Protein AF-Q21H23-F1 (afdb_monomer)

Mean predicted aligned error: 15.03 Å

Radius of gyration: 29.4 Å; Cα contacts (8 Å, |Δi|>4): 363; chains: 1; bounding box: 70×55×103 Å

Solvent-accessible surface area (backbone atoms only — not comparable to full-atom values): 16319 Å² total; per-residue (Å²): 113,48,60,69,58,43,46,75,73,52,31,44,50,34,28,57,83,12,29,47,31,41,33,45,82,87,62,76,66,43,55,34,65,80,76,35,96,51,35,62,53,30,51,34,54,48,33,64,63,69,73,46,74,34,32,31,54,72,53,70,48,62,46,86,38,94,93,45,95,52,16,38,34,36,44,36,26,36,40,59,88,47,103,50,63,35,34,36,81,39,68,25,38,46,46,32,91,52,71,50,100,89,44,54,50,70,39,73,46,61,90,62,43,34,27,52,50,91,85,29,71,63,50,50,41,34,59,73,65,70,47,78,77,54,99,45,45,68,48,38,53,66,45,56,59,74,46,52,69,26,36,28,34,54,51,71,46,75,55,95,87,42,40,32,42,42,75,86,50,56,38,57,37,70,42,54,41,66,60,50,48,52,44,51,50,60,64,72,63,62,75,84,88,73,77,81,74,84,73,82,78,83,79,85,89,83,83,90,88,85,81,90,89,90,88,84,90,80,88,84,87,92,86,84,89,87,89,88,82,88,80,90,78,91,76,93,71,88,75,85,76,72,58,87,91,72,68,53,76,68,62,60,52,51,58,57,59,59,62,74,70,77,77,132

Nearest PDB structures (foldseek):
  3lvb-assembly1_A  TM=2.182E-01  e=2.336E-01  Zea mays
  5h5j-assembly2_C  TM=2.255E-01  e=2.625E-01  Zea mays
  3zc3-assembly1_A  TM=2.315E-01  e=1.695E+00  Nostoc sp. PCC 7119
  1qgz-assembly1_A  TM=2.467E-01  e=2.140E+00  Nostoc sp. PCC 7119

Sequence (264 aa):
MSLIKTYSEGYAIEIRNGEIWAVPADGAPYLLSKRHPKWQAIAKEVAKLVSAECFIYSHHTTKPRPDRKDDQLTLVFDYLLRFQTAVVFFNVDTHYQRNSKKHKKGARRARGHFTAAKRSSLVKLYNHLGLKLPTRFSQFHQALAQLQGKIFTAQESATAGISTINKTSLQLLNISSGELKALFDKKNQQPIYGGTTNQRQQYDRTKKQEPQPTSGAVTYPEQSMYKHGALQTTCNQQRVTSTPEQQSVKEWLEDYTRADQITY

Structure (mmCIF, N/CA/C/O backbone):
data_AF-Q21H23-F1
#
_entry.id   AF-Q21H23-F1
#
loop_
_atom_site.group_PDB
_atom_site.id
_atom_site.type_symbol
_atom_site.label_atom_id
_atom_site.label_alt_id
_atom_site.label_comp_id
_atom_site.label_asym_id
_atom_site.label_entity_id
_atom_site.label_seq_id
_atom_site.pdbx_PDB_ins_code
_atom_site.Cartn_x
_atom_site.Cartn_y
_atom_site.Cartn_z
_atom_site.occupancy
_atom_site.B_iso_or_equiv
_atom_site.auth_seq_id
_atom_site.auth_comp_id
_atom_site.auth_asym_id
_atom_site.auth_atom_id
_atom_site.pdbx_PDB_model_num
ATOM 1 N N . MET A 1 1 ? -11.872 14.939 12.418 1.00 74.00 1 MET A N 1
ATOM 2 C CA . MET A 1 1 ? -12.649 13.708 12.639 1.00 74.00 1 MET A CA 1
ATOM 3 C C . MET A 1 1 ? -11.722 12.770 13.384 1.00 74.00 1 MET A C 1
ATOM 5 O O . MET A 1 1 ? -10.617 12.569 12.893 1.00 74.00 1 MET A O 1
ATOM 9 N N . SER A 1 2 ? -12.105 12.355 14.588 1.00 89.12 2 SER A N 1
ATOM 10 C CA . SER A 1 2 ? -11.345 11.449 15.461 1.00 89.12 2 SER A CA 1
ATOM 11 C C . SER A 1 2 ? -12.147 10.170 15.666 1.00 89.12 2 SER A C 1
ATOM 13 O O . SER A 1 2 ? -13.369 10.186 15.502 1.00 89.12 2 SER A O 1
ATOM 15 N N . LEU A 1 3 ? -11.482 9.082 16.044 1.00 89.94 3 LEU A N 1
ATOM 16 C CA . LEU A 1 3 ? -12.116 7.782 16.251 1.00 89.94 3 LEU A CA 1
ATOM 17 C C . LEU A 1 3 ? -13.141 7.834 17.393 1.00 89.94 3 LEU A C 1
ATOM 19 O O . LEU A 1 3 ? -14.235 7.295 17.258 1.00 89.94 3 LEU A O 1
ATOM 23 N N . ILE A 1 4 ? -12.822 8.558 18.475 1.00 90.44 4 ILE A N 1
ATOM 24 C CA . ILE A 1 4 ? -13.735 8.782 19.612 1.00 90.44 4 ILE A CA 1
ATOM 25 C C . ILE A 1 4 ? -15.042 9.419 19.133 1.00 90.44 4 ILE A C 1
ATOM 27 O O . ILE A 1 4 ? -16.123 8.933 19.457 1.00 90.44 4 ILE A O 1
ATOM 31 N N . LYS A 1 5 ? -14.938 10.488 18.331 1.00 90.19 5 LYS A N 1
ATOM 32 C CA . LYS A 1 5 ? -16.108 11.203 17.817 1.00 90.19 5 LYS A CA 1
ATOM 33 C C . LYS A 1 5 ? -16.961 10.294 16.930 1.00 90.19 5 LYS A C 1
ATOM 35 O O . LYS A 1 5 ? -18.177 10.266 17.078 1.00 90.19 5 LYS A O 1
ATOM 40 N N . THR A 1 6 ? -16.327 9.512 16.059 1.00 90.31 6 THR A N 1
ATOM 41 C CA . THR A 1 6 ? -17.036 8.588 15.167 1.00 90.31 6 THR A CA 1
ATOM 42 C C . THR A 1 6 ? -17.817 7.525 15.942 1.00 90.31 6 THR A C 1
ATOM 44 O O . THR A 1 6 ? -18.980 7.289 15.631 1.00 90.31 6 THR A O 1
ATOM 47 N N . TYR A 1 7 ? -17.238 6.967 17.009 1.00 92.19 7 TYR A N 1
ATOM 48 C CA . TYR A 1 7 ? -17.970 6.049 17.883 1.00 92.19 7 TYR A CA 1
ATOM 49 C C . TYR A 1 7 ? -19.101 6.723 18.665 1.00 92.19 7 TYR A C 1
ATOM 51 O O . TYR A 1 7 ? -20.168 6.131 18.795 1.00 92.19 7 TYR A O 1
ATOM 59 N N . SER A 1 8 ? -18.909 7.951 19.164 1.00 89.12 8 SER A N 1
ATOM 60 C CA . SER A 1 8 ? -19.976 8.676 19.877 1.00 89.12 8 SER A CA 1
ATOM 61 C C . SER A 1 8 ? -21.169 9.028 18.987 1.00 89.12 8 SER A C 1
ATOM 63 O O . SER A 1 8 ? -22.286 9.136 19.474 1.00 89.12 8 SER A O 1
ATOM 65 N N . GLU A 1 9 ? -20.939 9.174 17.682 1.00 90.44 9 GLU A N 1
ATOM 66 C CA . GLU A 1 9 ? -21.982 9.413 16.680 1.00 90.44 9 GLU A CA 1
ATOM 67 C C . GLU A 1 9 ? -22.706 8.118 16.253 1.00 90.44 9 GLU A C 1
ATOM 69 O O . GLU A 1 9 ? -23.568 8.160 15.380 1.00 90.44 9 GLU A O 1
ATOM 74 N N . GLY A 1 10 ? -22.368 6.966 16.847 1.00 90.81 10 GLY A N 1
ATOM 75 C CA . GLY A 1 10 ? -23.025 5.682 16.578 1.00 90.81 10 GLY A CA 1
ATOM 76 C C . GLY A 1 10 ? -22.488 4.927 15.360 1.00 90.81 10 GLY A C 1
ATOM 77 O O . GLY A 1 10 ? -23.077 3.926 14.955 1.00 90.81 10 GLY A O 1
ATOM 78 N N . TYR A 1 11 ? -21.371 5.363 14.774 1.00 93.38 11 TYR A N 1
ATOM 79 C CA . TYR A 1 11 ? -20.726 4.630 13.686 1.00 93.38 11 TYR A CA 1
ATOM 80 C C . TYR A 1 11 ? -19.791 3.556 14.238 1.00 93.38 11 TYR A C 1
ATOM 82 O O . TYR A 1 11 ? -18.961 3.810 15.113 1.00 93.38 11 TYR A O 1
ATOM 90 N N . ALA A 1 12 ? -19.846 2.370 13.646 1.00 94.62 12 ALA A N 1
ATOM 91 C CA . ALA A 1 12 ? -18.784 1.388 13.752 1.00 94.62 12 ALA A CA 1
ATOM 92 C C . ALA A 1 12 ? -17.678 1.685 12.725 1.00 94.62 12 ALA A C 1
ATOM 94 O O . ALA A 1 12 ? -17.935 2.173 11.625 1.00 94.62 12 ALA A O 1
ATOM 95 N N . ILE A 1 13 ? -16.433 1.380 13.088 1.00 95.88 13 ILE A N 1
ATOM 96 C CA . ILE A 1 13 ? -15.272 1.478 12.199 1.00 95.88 13 ILE A CA 1
ATOM 97 C C . ILE A 1 13 ? -14.687 0.093 12.011 1.00 95.88 13 ILE A C 1
ATOM 99 O O . ILE A 1 13 ? -14.463 -0.618 12.984 1.00 95.88 13 ILE A O 1
ATOM 103 N N . GLU A 1 14 ? -14.393 -0.258 10.770 1.00 96.31 14 GLU A N 1
ATOM 104 C CA . GLU A 1 14 ? -13.747 -1.512 10.394 1.00 96.31 14 GLU A CA 1
ATOM 105 C C . GLU A 1 14 ? -12.717 -1.253 9.289 1.00 96.31 14 GLU A C 1
ATOM 107 O O . GLU A 1 14 ? -12.774 -0.241 8.580 1.00 96.31 14 GLU A O 1
ATOM 112 N N . ILE A 1 15 ? -11.774 -2.176 9.121 1.00 97.00 15 ILE A N 1
ATOM 113 C CA . ILE A 1 15 ? -10.803 -2.136 8.030 1.00 97.00 15 ILE A CA 1
ATOM 114 C C . ILE A 1 15 ? -10.965 -3.397 7.185 1.00 97.00 15 ILE A C 1
ATOM 116 O O . ILE A 1 15 ? -10.794 -4.508 7.681 1.00 97.00 15 ILE A O 1
ATOM 120 N N . ARG A 1 16 ? -11.276 -3.213 5.898 1.00 95.69 16 ARG A N 1
ATOM 121 C CA . ARG A 1 16 ? -11.493 -4.285 4.916 1.00 95.69 16 ARG A CA 1
ATOM 122 C C . ARG A 1 16 ? -10.557 -4.084 3.735 1.00 95.69 16 ARG A C 1
ATOM 124 O O . ARG A 1 16 ? -10.621 -3.057 3.076 1.00 95.69 16 ARG A O 1
ATOM 131 N N . ASN A 1 17 ? -9.701 -5.044 3.419 1.00 95.12 17 ASN A N 1
ATOM 132 C CA . ASN A 1 17 ? -8.698 -4.954 2.354 1.00 95.12 17 ASN A CA 1
ATOM 133 C C . ASN A 1 17 ? -7.870 -3.653 2.426 1.00 95.12 17 ASN A C 1
ATOM 135 O O . ASN A 1 17 ? -7.676 -2.960 1.415 1.00 95.12 17 ASN A O 1
ATOM 139 N N . GLY A 1 18 ? -7.435 -3.301 3.643 1.00 96.38 18 GLY A N 1
ATOM 140 C CA . GLY A 1 18 ? -6.680 -2.088 3.966 1.00 96.38 18 GLY A CA 1
ATOM 141 C C . GLY A 1 18 ? -7.494 -0.797 3.889 1.00 96.38 18 GLY A C 1
ATOM 142 O O . GLY A 1 18 ? -6.978 0.272 4.191 1.00 96.38 18 GLY A O 1
ATOM 143 N N . GLU A 1 19 ? -8.754 -0.855 3.480 1.00 96.69 19 GLU A N 1
ATOM 144 C CA . GLU A 1 19 ? -9.630 0.300 3.379 1.00 96.69 19 GLU A CA 1
ATOM 145 C C . GLU A 1 19 ? -10.370 0.527 4.690 1.00 96.69 19 GLU A C 1
ATOM 147 O O . GLU A 1 19 ? -10.894 -0.418 5.271 1.00 96.69 19 GLU A O 1
ATOM 152 N N . ILE A 1 20 ? -10.436 1.780 5.142 1.00 96.00 20 ILE A N 1
ATOM 153 C CA . ILE A 1 20 ? -11.133 2.138 6.377 1.00 96.00 20 ILE A CA 1
ATOM 154 C C . ILE A 1 20 ? -12.598 2.506 6.098 1.00 96.00 20 ILE A C 1
ATOM 156 O O . ILE A 1 20 ? -12.901 3.495 5.421 1.00 96.00 20 ILE A O 1
ATOM 160 N N . TRP A 1 21 ? -13.516 1.708 6.628 1.00 96.50 21 TRP A N 1
ATOM 161 C CA . TRP A 1 21 ? -14.952 1.855 6.420 1.00 96.50 21 TRP A CA 1
ATOM 162 C C . TRP A 1 21 ? -15.621 2.394 7.678 1.00 96.50 21 TRP A C 1
ATOM 164 O O . TRP A 1 21 ? -15.308 1.972 8.791 1.00 96.50 21 TRP A O 1
ATOM 174 N N . ALA A 1 22 ? -16.547 3.327 7.479 1.00 95.25 22 ALA A N 1
ATOM 175 C CA . ALA A 1 22 ? -17.507 3.728 8.493 1.00 95.25 22 ALA A CA 1
ATOM 176 C C . ALA A 1 22 ? -18.837 3.027 8.211 1.00 95.25 22 ALA A C 1
ATOM 178 O O . ALA A 1 22 ? -19.351 3.076 7.089 1.00 95.25 22 ALA A O 1
ATOM 179 N N . VAL A 1 23 ? -19.374 2.378 9.236 1.00 95.38 23 VAL A N 1
ATOM 180 C CA . VAL A 1 23 ? -20.614 1.606 9.207 1.00 95.38 23 VAL A CA 1
ATOM 181 C C . VAL A 1 23 ? -21.608 2.302 10.136 1.00 95.38 23 VAL A C 1
ATOM 183 O O . VAL A 1 23 ? -21.478 2.172 11.354 1.00 95.38 23 VAL A O 1
ATOM 186 N N . PRO A 1 24 ? -22.549 3.100 9.607 1.00 94.00 24 PRO A N 1
ATOM 187 C CA . PRO A 1 24 ? -23.635 3.641 10.423 1.00 94.00 24 PRO A CA 1
ATOM 188 C C . PRO A 1 24 ? -24.525 2.509 10.951 1.00 94.00 24 PRO A C 1
ATOM 190 O O . PRO A 1 24 ? -24.620 1.461 10.314 1.00 94.00 24 PRO A O 1
ATOM 193 N N . ALA A 1 25 ? -25.202 2.739 12.079 1.00 89.75 25 ALA A N 1
ATOM 194 C CA . ALA A 1 25 ? -26.231 1.822 12.575 1.00 89.75 25 ALA A CA 1
ATOM 195 C C . ALA A 1 25 ? -27.365 1.649 11.548 1.00 89.75 25 ALA A C 1
ATOM 197 O O . ALA A 1 25 ? -27.718 0.526 11.199 1.00 89.75 25 ALA A O 1
ATOM 198 N N . ASP A 1 26 ? -27.830 2.770 10.988 1.00 87.06 26 ASP A N 1
ATOM 199 C CA . ASP A 1 26 ? -28.889 2.815 9.984 1.00 87.06 26 ASP A CA 1
ATOM 200 C C . ASP A 1 26 ? -28.336 3.366 8.663 1.00 87.06 26 ASP A C 1
ATOM 202 O O . ASP A 1 26 ? -28.356 4.570 8.398 1.00 87.06 26 ASP A O 1
ATOM 206 N N . GLY A 1 27 ? -27.776 2.492 7.822 1.00 88.94 27 GLY A N 1
ATOM 207 C CA . GLY A 1 27 ? -27.369 2.877 6.471 1.00 88.94 27 GLY A CA 1
ATOM 208 C C . GLY A 1 27 ? -26.298 2.003 5.831 1.00 88.94 27 GLY A C 1
ATOM 209 O O . GLY A 1 27 ? -25.823 1.015 6.385 1.00 88.94 27 GLY A O 1
ATOM 210 N N . ALA A 1 28 ? -25.902 2.394 4.620 1.00 92.69 28 ALA A N 1
ATOM 211 C CA . ALA A 1 28 ? -24.861 1.700 3.878 1.00 92.69 28 ALA A CA 1
ATOM 212 C C . ALA A 1 28 ? -23.456 2.097 4.377 1.00 92.69 28 ALA A C 1
ATOM 214 O O . ALA A 1 28 ? -23.177 3.294 4.526 1.00 92.69 28 ALA A O 1
ATOM 215 N N . PRO A 1 29 ? -22.538 1.128 4.558 1.00 94.56 29 PRO A N 1
ATOM 216 C CA . PRO A 1 29 ? -21.133 1.409 4.820 1.00 94.56 29 PRO A CA 1
ATOM 217 C C . PRO A 1 29 ? -20.516 2.299 3.743 1.00 94.56 29 PRO A C 1
ATOM 219 O O . PRO A 1 29 ? -20.797 2.148 2.550 1.00 94.56 29 PRO A O 1
ATOM 222 N N . TYR A 1 30 ? -19.614 3.191 4.142 1.00 94.69 30 TYR A N 1
ATOM 223 C CA . TYR A 1 30 ? -18.894 4.043 3.202 1.00 94.69 30 TYR A CA 1
ATOM 224 C C . TYR A 1 30 ? -17.405 4.141 3.515 1.00 94.69 30 TYR A C 1
ATOM 226 O O . TYR A 1 30 ? -16.958 4.059 4.658 1.00 94.69 30 TYR A O 1
ATOM 234 N N . LEU A 1 31 ? -16.628 4.358 2.454 1.00 95.00 31 LEU A N 1
ATOM 235 C CA . LEU A 1 31 ? -15.181 4.453 2.534 1.00 95.00 31 LEU A CA 1
ATOM 236 C C . LEU A 1 31 ? -14.749 5.834 3.043 1.00 95.00 31 LEU A C 1
ATOM 238 O O . LEU A 1 31 ? -14.952 6.848 2.363 1.00 95.00 31 LEU A O 1
ATOM 242 N N . LEU A 1 32 ? -14.096 5.877 4.207 1.00 93.19 32 LEU A N 1
ATOM 243 C CA . LEU A 1 32 ? -13.644 7.131 4.813 1.00 93.19 32 LEU A CA 1
ATOM 244 C C . LEU A 1 32 ? -12.597 7.835 3.945 1.00 93.19 32 LEU A C 1
ATOM 246 O O . LEU A 1 32 ? -12.660 9.056 3.802 1.00 93.19 32 LEU A O 1
ATOM 250 N N . SER A 1 33 ? -11.700 7.083 3.298 1.00 90.38 33 SER A N 1
ATOM 251 C CA . SER A 1 33 ? -10.640 7.656 2.457 1.00 90.38 33 SER A CA 1
ATOM 252 C C . SER A 1 33 ? -11.145 8.397 1.218 1.00 90.38 33 SER A C 1
ATOM 254 O O . SER A 1 33 ? -10.439 9.259 0.701 1.00 90.38 33 SER A O 1
ATOM 256 N N . LYS A 1 34 ? -12.379 8.123 0.773 1.00 89.75 34 LYS A N 1
ATOM 257 C CA . LYS A 1 34 ? -13.028 8.836 -0.340 1.00 89.75 34 LYS A CA 1
ATOM 258 C C . LYS A 1 34 ? -13.896 10.010 0.104 1.00 89.75 34 LYS A C 1
ATOM 260 O O . LYS A 1 34 ? -14.033 10.962 -0.653 1.00 89.75 34 LYS A O 1
ATOM 265 N N . ARG A 1 35 ? -14.515 9.940 1.289 1.00 88.25 35 ARG A N 1
ATOM 266 C CA . ARG A 1 35 ? -15.472 10.964 1.750 1.00 88.25 35 ARG A CA 1
ATOM 267 C C . ARG A 1 35 ? -14.869 12.028 2.657 1.00 88.25 35 ARG A C 1
ATOM 269 O O . ARG A 1 35 ? -15.385 13.139 2.693 1.00 88.25 35 ARG A O 1
ATOM 276 N N . HIS A 1 36 ? -13.803 11.713 3.390 1.00 86.00 36 HIS A N 1
ATOM 277 C CA . HIS A 1 36 ? -13.247 12.630 4.380 1.00 86.00 36 HIS A CA 1
ATOM 278 C C . HIS A 1 36 ? -11.753 12.864 4.146 1.00 86.00 36 HIS A C 1
ATOM 280 O O . HIS A 1 36 ? -10.961 11.945 4.337 1.00 86.00 36 HIS A O 1
ATOM 286 N N . PRO A 1 37 ? -11.314 14.103 3.857 1.00 82.94 37 PRO A N 1
ATOM 287 C CA . PRO A 1 37 ? -9.894 14.398 3.639 1.00 82.94 37 PRO A CA 1
ATOM 288 C C . PRO A 1 37 ? -9.039 14.145 4.891 1.00 82.94 37 PRO A C 1
ATOM 290 O O . PRO A 1 37 ? -7.844 13.892 4.797 1.00 82.94 37 PRO A O 1
ATOM 293 N N . LYS A 1 38 ? -9.659 14.156 6.079 1.00 86.75 38 LYS A N 1
ATOM 294 C CA . LYS A 1 38 ? -9.004 13.907 7.372 1.00 86.75 38 LYS A CA 1
ATOM 295 C C . LYS A 1 38 ? -9.067 12.439 7.825 1.00 86.75 38 LYS A C 1
ATOM 297 O O . LYS A 1 38 ? -8.811 12.172 8.996 1.00 86.75 38 LYS A O 1
ATOM 302 N N . TRP A 1 39 ? -9.393 11.489 6.942 1.00 92.12 39 TRP A N 1
ATOM 303 C CA . TRP A 1 39 ? -9.480 10.057 7.281 1.00 92.12 39 TRP A CA 1
ATOM 304 C C . TRP A 1 39 ? -8.180 9.497 7.877 1.00 92.12 39 TRP A C 1
ATOM 306 O O . TRP A 1 39 ? -8.219 8.614 8.730 1.00 92.12 39 TRP A O 1
ATOM 316 N N . GLN A 1 40 ? -7.029 10.047 7.477 1.00 92.31 40 GLN A N 1
ATOM 317 C CA . GLN A 1 40 ? -5.724 9.637 7.994 1.00 92.31 40 GLN A CA 1
ATOM 318 C C . GLN A 1 40 ? -5.597 9.862 9.506 1.00 92.31 40 GLN A C 1
ATOM 320 O O . GLN A 1 40 ? -4.894 9.106 10.162 1.00 92.31 40 GLN A O 1
ATOM 325 N N . ALA A 1 41 ? -6.293 10.849 10.085 1.00 92.81 41 ALA A N 1
ATOM 326 C CA . ALA A 1 41 ? -6.305 11.042 11.537 1.00 92.81 41 ALA A CA 1
ATOM 327 C C . ALA A 1 41 ? -6.921 9.829 12.254 1.00 92.81 41 ALA A C 1
ATOM 329 O O . ALA A 1 41 ? -6.347 9.325 13.216 1.00 92.81 41 ALA A O 1
ATOM 330 N N . ILE A 1 42 ? -8.022 9.296 11.713 1.00 93.75 42 ILE A N 1
ATOM 331 C CA . ILE A 1 42 ? -8.650 8.069 12.214 1.00 93.75 42 ILE A CA 1
ATOM 332 C C . ILE A 1 42 ? -7.713 6.880 11.992 1.00 93.75 42 ILE A C 1
ATOM 334 O O . ILE A 1 42 ? -7.481 6.114 12.920 1.00 93.75 42 ILE A O 1
ATOM 338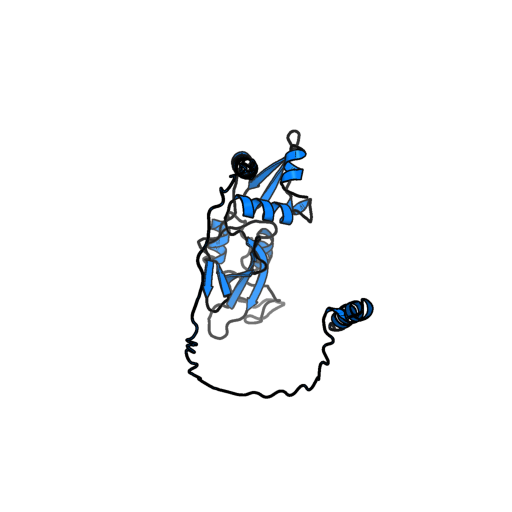 N N . ALA A 1 43 ? -7.100 6.754 10.810 1.00 94.44 43 ALA A N 1
ATOM 339 C CA . ALA A 1 43 ? -6.140 5.681 10.536 1.00 94.44 43 ALA A CA 1
ATOM 340 C C . ALA A 1 43 ? -4.955 5.681 11.522 1.00 94.44 43 ALA A C 1
ATOM 342 O O . ALA A 1 43 ? -4.535 4.618 11.975 1.00 94.44 43 ALA A O 1
ATOM 343 N N . LYS A 1 44 ? -4.454 6.861 11.915 1.00 94.44 44 LYS A N 1
ATOM 344 C CA . LYS A 1 44 ? -3.424 7.003 12.958 1.00 94.44 44 LYS A CA 1
ATOM 345 C C . LYS A 1 44 ? -3.921 6.538 14.323 1.00 94.44 44 LYS A C 1
ATOM 347 O O . LYS A 1 44 ? -3.191 5.855 15.033 1.00 94.44 44 LYS A O 1
ATOM 352 N N . GLU A 1 45 ? -5.140 6.908 14.709 1.00 94.31 45 GLU A N 1
ATOM 353 C CA . GLU A 1 45 ? -5.739 6.452 15.968 1.00 94.31 45 GLU A CA 1
ATOM 354 C C . GLU A 1 45 ? -5.932 4.931 15.984 1.00 94.31 45 GLU A C 1
ATOM 356 O O . GLU A 1 45 ? -5.593 4.294 16.981 1.00 94.31 45 GLU A O 1
ATOM 361 N N . VAL A 1 46 ? -6.363 4.339 14.866 1.00 94.19 46 VAL A N 1
ATOM 362 C CA . VAL A 1 46 ? -6.461 2.882 14.712 1.00 94.19 46 VAL A CA 1
ATOM 363 C C . VAL A 1 46 ? -5.087 2.221 14.807 1.00 94.19 46 VAL A C 1
ATOM 365 O O . VAL A 1 46 ? -4.924 1.290 15.587 1.00 94.19 46 VAL A O 1
ATOM 368 N N . ALA A 1 47 ? -4.072 2.723 14.100 1.00 94.50 47 ALA A N 1
ATOM 369 C CA . ALA A 1 47 ? -2.718 2.173 14.180 1.00 94.50 47 ALA A CA 1
ATOM 370 C C . ALA A 1 47 ? -2.173 2.179 15.624 1.00 94.50 47 ALA A C 1
ATOM 372 O O . ALA A 1 47 ? -1.553 1.209 16.057 1.00 94.50 47 ALA A O 1
ATOM 373 N N . LYS A 1 48 ? -2.483 3.221 16.415 1.00 94.19 48 LYS A N 1
ATOM 374 C CA . LYS A 1 48 ? -2.146 3.266 17.850 1.00 94.19 48 LYS A CA 1
ATOM 375 C C . LYS A 1 48 ? -2.858 2.183 18.666 1.00 94.19 48 LYS A C 1
ATOM 377 O O . LYS A 1 48 ? -2.266 1.681 19.615 1.00 94.19 48 LYS A O 1
ATOM 382 N N . LEU A 1 49 ? -4.115 1.861 18.349 1.00 93.69 49 LEU A N 1
ATOM 383 C CA . LEU A 1 49 ? -4.887 0.826 19.053 1.00 93.69 49 LEU A CA 1
ATOM 384 C C . LEU A 1 49 ? -4.372 -0.581 18.772 1.00 93.69 49 LEU A C 1
ATOM 386 O O . LEU A 1 49 ? -4.340 -1.412 19.671 1.00 93.69 49 LEU A O 1
ATOM 390 N N . VAL A 1 50 ? -3.983 -0.834 17.526 1.00 92.06 50 VAL A N 1
ATOM 391 C CA . VAL A 1 50 ? -3.521 -2.151 17.068 1.00 92.06 50 VAL A CA 1
ATOM 392 C C . VAL A 1 50 ? -2.091 -2.431 17.534 1.00 92.06 50 VAL A C 1
ATOM 394 O O . VAL A 1 50 ? -1.649 -3.574 17.512 1.00 92.06 50 VAL A O 1
ATOM 397 N N . SER A 1 51 ? -1.365 -1.393 17.971 1.00 88.69 51 SER A N 1
ATOM 398 C CA . SER A 1 51 ? 0.041 -1.484 18.383 1.00 88.69 51 SER A CA 1
ATOM 399 C C . SER A 1 51 ? 0.936 -2.115 17.306 1.00 88.69 51 SER A C 1
ATOM 401 O O . SER A 1 51 ? 1.930 -2.766 17.616 1.00 88.69 51 SER A O 1
ATOM 403 N N . ALA A 1 52 ? 0.588 -1.903 16.035 1.00 86.25 52 ALA A N 1
ATOM 404 C CA . ALA A 1 52 ? 1.339 -2.377 14.882 1.00 86.25 52 ALA A CA 1
ATOM 405 C C . ALA A 1 52 ? 1.834 -1.197 14.047 1.00 86.25 52 ALA A C 1
ATOM 407 O O . ALA A 1 52 ? 1.125 -0.201 13.864 1.00 86.25 52 ALA A O 1
ATOM 408 N N . GLU A 1 53 ? 3.033 -1.336 13.487 1.00 92.25 53 GLU A N 1
ATOM 409 C CA . GLU A 1 53 ? 3.525 -0.395 12.486 1.00 92.25 53 GLU A CA 1
ATOM 410 C C . GLU A 1 53 ? 2.685 -0.524 11.217 1.00 92.25 53 GLU A C 1
ATOM 412 O O . GLU A 1 53 ? 2.587 -1.587 10.598 1.00 92.25 53 GLU A O 1
ATOM 417 N N . CYS A 1 54 ? 2.035 0.582 10.871 1.00 96.00 54 CYS A N 1
ATOM 418 C CA . CYS A 1 54 ? 1.130 0.663 9.741 1.00 96.00 54 CYS A CA 1
ATOM 419 C C . CYS A 1 54 ? 1.635 1.704 8.744 1.00 96.00 54 CYS A C 1
ATOM 421 O O . CYS A 1 54 ? 2.152 2.759 9.122 1.00 96.00 54 CYS A O 1
ATOM 423 N N . PHE A 1 55 ? 1.412 1.426 7.467 1.00 96.88 55 PHE A N 1
ATOM 424 C CA . PHE A 1 55 ? 1.960 2.180 6.352 1.00 96.88 55 PHE A CA 1
ATOM 425 C C . PHE A 1 55 ? 0.858 2.617 5.388 1.00 96.88 55 PHE A C 1
ATOM 427 O O . PHE A 1 55 ? -0.133 1.908 5.202 1.00 96.88 55 PHE A O 1
ATOM 434 N N . ILE A 1 56 ? 1.052 3.752 4.7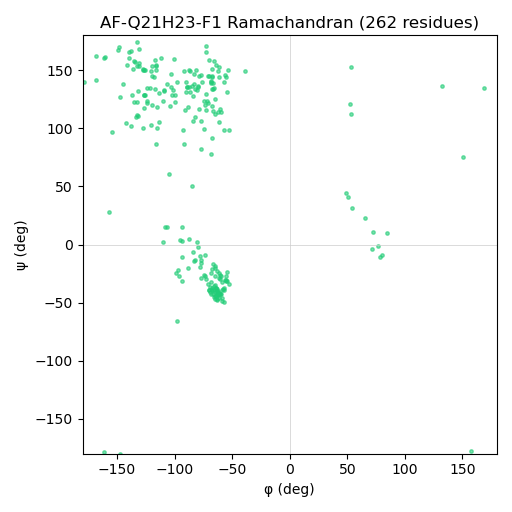20 1.00 96.75 56 ILE A N 1
ATOM 435 C CA . ILE A 1 56 ? 0.219 4.199 3.597 1.00 96.75 56 ILE A CA 1
ATOM 436 C C . ILE A 1 56 ? 1.105 4.379 2.374 1.00 96.75 56 ILE A C 1
ATOM 438 O O . ILE A 1 56 ? 2.168 4.986 2.451 1.00 96.75 56 ILE A O 1
ATOM 442 N N . TYR A 1 57 ? 0.658 3.877 1.225 1.00 97.69 57 TYR A N 1
ATOM 443 C CA . TYR A 1 57 ? 1.342 4.139 -0.036 1.00 97.69 57 TYR A CA 1
ATOM 444 C C . TYR A 1 57 ? 1.280 5.631 -0.395 1.00 97.69 57 TYR A C 1
ATOM 446 O O . TYR A 1 57 ? 0.194 6.206 -0.496 1.00 97.69 57 TYR A O 1
ATOM 454 N N . SER A 1 58 ? 2.449 6.225 -0.629 1.00 96.19 58 SER A N 1
ATOM 455 C CA . SER A 1 58 ? 2.614 7.642 -0.955 1.00 96.19 58 SER A CA 1
ATOM 456 C C . SER A 1 58 ? 2.740 7.830 -2.465 1.00 96.19 58 SER A C 1
ATOM 458 O O . SER A 1 58 ? 1.869 8.387 -3.135 1.00 96.19 58 SER A O 1
ATOM 460 N N . HIS A 1 59 ? 3.824 7.304 -3.029 1.00 97.25 59 HIS A N 1
ATOM 461 C CA . HIS A 1 59 ? 4.161 7.458 -4.436 1.00 97.25 59 HIS A CA 1
ATOM 462 C C . HIS A 1 59 ? 5.164 6.387 -4.872 1.00 97.25 59 HIS A C 1
ATOM 464 O O . HIS A 1 59 ? 5.579 5.522 -4.097 1.00 97.25 59 HIS A O 1
ATOM 470 N N . HIS A 1 60 ? 5.572 6.444 -6.137 1.00 97.88 60 HIS A N 1
ATOM 471 C CA . HIS A 1 60 ? 6.618 5.582 -6.660 1.00 97.88 60 HIS A CA 1
ATOM 472 C C . HIS A 1 60 ? 7.617 6.368 -7.499 1.00 97.88 60 HIS A C 1
ATOM 474 O O . HIS A 1 60 ? 7.311 7.419 -8.064 1.00 97.88 60 HIS A O 1
ATOM 480 N N . THR A 1 61 ? 8.815 5.812 -7.621 1.00 97.12 61 THR A N 1
ATOM 481 C CA . THR A 1 61 ? 9.846 6.302 -8.530 1.00 97.12 61 THR A CA 1
ATOM 482 C C . THR A 1 61 ? 10.420 5.149 -9.341 1.00 97.12 61 THR A C 1
ATOM 484 O O . THR A 1 61 ? 10.355 3.986 -8.948 1.00 97.12 61 THR A O 1
ATOM 487 N N . THR A 1 62 ? 10.972 5.467 -10.507 1.00 96.75 62 THR A N 1
ATOM 488 C CA . THR A 1 62 ? 11.637 4.492 -11.375 1.00 96.75 62 THR A CA 1
ATOM 489 C C . THR A 1 62 ? 13.041 4.972 -11.692 1.00 96.75 62 THR A C 1
ATOM 491 O O . THR A 1 62 ? 13.203 6.104 -12.165 1.00 96.75 62 THR A O 1
ATOM 494 N N . LYS A 1 63 ? 14.040 4.117 -11.491 1.00 93.81 63 LYS A N 1
ATOM 495 C CA . LYS A 1 63 ? 15.447 4.426 -11.741 1.00 93.81 63 LYS A CA 1
ATOM 496 C C . LYS A 1 63 ? 16.049 3.399 -12.705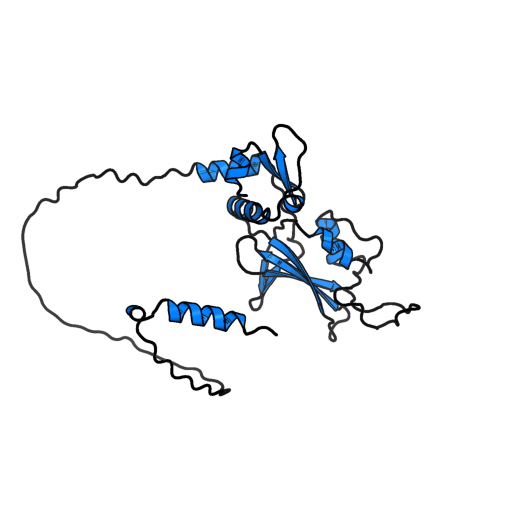 1.00 93.81 63 LYS A C 1
ATOM 498 O O . LYS A 1 63 ? 16.005 2.206 -12.397 1.00 93.81 63 LYS A O 1
ATOM 503 N N . PRO A 1 64 ? 16.620 3.840 -13.840 1.00 90.94 64 PRO A N 1
ATOM 504 C CA . PRO A 1 64 ? 17.416 2.965 -14.682 1.00 90.94 64 PRO A CA 1
ATOM 505 C C . PRO A 1 64 ? 18.631 2.426 -13.931 1.00 90.94 64 PRO A C 1
ATOM 507 O O . PRO A 1 64 ? 19.228 3.153 -13.131 1.00 90.94 64 PRO A O 1
ATOM 510 N N . ARG A 1 65 ? 19.009 1.177 -14.195 1.00 89.50 65 ARG A N 1
ATOM 511 C CA . ARG A 1 65 ? 20.220 0.582 -13.614 1.00 89.50 65 ARG A CA 1
ATOM 512 C C . ARG A 1 65 ? 21.172 0.153 -14.727 1.00 89.50 65 ARG A C 1
ATOM 514 O O . ARG A 1 65 ? 20.910 -0.863 -15.353 1.00 89.50 65 ARG A O 1
ATOM 521 N N . PRO A 1 66 ? 22.249 0.911 -14.998 1.00 83.06 66 PRO A N 1
ATOM 522 C CA . PRO A 1 66 ? 23.158 0.597 -16.102 1.00 83.06 66 PRO A CA 1
ATOM 523 C C . PRO A 1 66 ? 23.955 -0.695 -15.864 1.00 83.06 66 PRO A C 1
ATOM 525 O O . PRO A 1 66 ? 24.368 -1.346 -16.815 1.00 83.06 66 PRO A O 1
ATOM 528 N N . ASP A 1 67 ? 24.141 -1.079 -14.601 1.00 86.69 67 ASP A N 1
ATOM 529 C CA . ASP A 1 67 ? 24.865 -2.269 -14.151 1.00 86.69 67 ASP A CA 1
ATOM 530 C C . ASP A 1 67 ? 24.011 -3.548 -14.161 1.00 86.69 67 ASP A C 1
ATOM 532 O O . ASP A 1 67 ? 24.517 -4.641 -13.901 1.00 86.69 67 ASP A O 1
ATOM 536 N N . ARG A 1 68 ? 22.703 -3.442 -14.428 1.00 85.31 68 ARG A N 1
ATOM 537 C CA . ARG A 1 68 ? 21.772 -4.573 -14.375 1.00 85.31 68 ARG A CA 1
ATOM 538 C C . ARG A 1 68 ? 20.883 -4.619 -15.602 1.00 85.31 68 ARG A C 1
ATOM 540 O O . ARG A 1 68 ? 20.558 -3.611 -16.210 1.00 85.31 68 ARG A O 1
ATOM 547 N N . LYS A 1 69 ? 20.418 -5.826 -15.919 1.00 84.31 69 LYS A N 1
ATOM 548 C CA . LYS A 1 69 ? 19.442 -6.040 -16.993 1.00 84.31 69 LYS A CA 1
ATOM 549 C C . LYS A 1 69 ? 18.101 -5.355 -16.712 1.00 84.31 69 LYS A C 1
ATOM 551 O O . LYS A 1 69 ? 17.482 -4.841 -17.636 1.00 84.31 69 LYS A O 1
ATOM 556 N N . ASP A 1 70 ? 17.672 -5.378 -15.450 1.00 88.94 70 ASP A N 1
ATOM 557 C CA . ASP A 1 70 ? 16.391 -4.817 -15.031 1.00 88.94 70 ASP A CA 1
ATOM 558 C C . ASP A 1 70 ? 16.584 -3.463 -14.341 1.00 88.94 70 ASP A C 1
ATOM 560 O O . ASP A 1 70 ? 17.378 -3.326 -13.396 1.00 88.94 70 ASP A O 1
ATOM 564 N N . ASP A 1 71 ? 15.737 -2.507 -14.701 1.00 95.50 71 ASP A N 1
ATOM 565 C CA . ASP A 1 71 ? 15.597 -1.238 -13.999 1.00 95.50 71 ASP A CA 1
ATOM 566 C C . ASP A 1 71 ? 14.887 -1.431 -12.647 1.00 95.50 71 ASP A C 1
ATOM 568 O O . ASP A 1 71 ? 14.377 -2.508 -12.312 1.00 95.50 71 ASP A O 1
ATOM 572 N N . GLN A 1 72 ? 14.874 -0.384 -11.825 1.00 95.81 72 GLN A N 1
ATOM 573 C CA . GLN A 1 72 ? 14.292 -0.412 -10.488 1.00 95.81 72 GLN A CA 1
ATOM 574 C C . GLN A 1 72 ? 13.003 0.405 -10.418 1.00 95.81 72 GLN A C 1
ATOM 576 O O . GLN A 1 72 ? 12.965 1.563 -10.831 1.00 95.81 72 GLN A O 1
ATOM 581 N N . LEU A 1 73 ? 11.970 -0.183 -9.824 1.00 97.75 73 LEU A N 1
ATOM 582 C CA . LEU A 1 73 ? 10.807 0.511 -9.282 1.00 97.75 73 LEU A CA 1
ATOM 583 C C . LEU A 1 73 ? 10.974 0.599 -7.767 1.00 97.75 73 LEU A C 1
ATOM 585 O O . LEU A 1 73 ? 11.253 -0.410 -7.123 1.00 97.75 73 LEU A O 1
ATOM 589 N N . THR A 1 74 ? 10.750 1.776 -7.204 1.00 97.75 74 THR A N 1
ATOM 590 C CA . THR A 1 74 ? 10.690 1.999 -5.761 1.00 97.75 74 THR A CA 1
ATOM 591 C C . THR A 1 74 ? 9.276 2.427 -5.414 1.00 97.75 74 THR A C 1
ATOM 593 O O . THR A 1 74 ? 8.820 3.459 -5.903 1.00 97.75 74 THR A O 1
ATOM 596 N N . LEU A 1 75 ? 8.580 1.642 -4.595 1.00 98.31 75 LEU A N 1
ATOM 597 C CA . LEU A 1 75 ? 7.339 2.064 -3.949 1.00 98.31 75 LEU A CA 1
ATOM 598 C C . LEU A 1 75 ? 7.694 2.699 -2.606 1.00 98.31 75 LEU A C 1
ATOM 600 O O . LEU A 1 75 ? 8.470 2.112 -1.851 1.00 98.31 75 LEU A O 1
ATOM 604 N N . VAL A 1 76 ? 7.145 3.878 -2.334 1.00 97.88 76 VAL A N 1
ATOM 605 C CA . VAL A 1 76 ? 7.387 4.640 -1.107 1.00 97.88 76 VAL A CA 1
ATOM 606 C C . VAL A 1 76 ? 6.127 4.621 -0.257 1.00 97.88 76 VAL A C 1
ATOM 608 O O . VAL A 1 76 ? 5.023 4.871 -0.753 1.00 97.88 76 VAL A O 1
ATOM 611 N N . PHE A 1 77 ? 6.312 4.324 1.020 1.00 97.88 77 PHE A N 1
ATOM 612 C CA . PHE A 1 77 ? 5.261 4.244 2.012 1.00 97.88 77 PHE A CA 1
ATOM 613 C C . PHE A 1 77 ? 5.562 5.186 3.171 1.00 97.88 77 PHE A C 1
ATOM 615 O O . PHE A 1 77 ? 6.674 5.194 3.693 1.00 97.88 77 PHE A O 1
ATOM 622 N N . ASP A 1 78 ? 4.558 5.935 3.600 1.00 96.62 78 ASP A N 1
ATOM 623 C CA . ASP A 1 78 ? 4.636 6.781 4.782 1.00 96.62 78 ASP A CA 1
ATOM 624 C C . ASP A 1 78 ? 4.215 5.959 6.001 1.00 96.62 78 ASP A C 1
ATOM 626 O O . ASP A 1 78 ? 3.211 5.236 5.956 1.00 96.62 78 ASP A O 1
ATOM 630 N N . TYR A 1 79 ? 4.956 6.074 7.102 1.00 96.06 79 TYR A N 1
ATOM 631 C CA . TYR A 1 79 ? 4.501 5.514 8.372 1.00 96.06 79 TYR A CA 1
ATOM 632 C C . TYR A 1 79 ? 3.292 6.305 8.866 1.00 96.06 79 TYR A C 1
ATOM 634 O O . TYR A 1 79 ? 3.268 7.536 8.836 1.00 96.06 79 TYR A O 1
ATOM 642 N N . LEU A 1 80 ? 2.290 5.610 9.399 1.00 94.69 80 LEU A N 1
ATOM 643 C CA . LEU A 1 80 ? 1.160 6.284 10.034 1.00 94.69 80 LEU A CA 1
ATOM 644 C C . LEU A 1 80 ? 1.570 6.955 11.350 1.00 94.69 80 LEU A C 1
ATOM 646 O O . LEU A 1 80 ? 1.103 8.055 11.654 1.00 94.69 80 LEU A O 1
ATOM 650 N N . LEU A 1 81 ? 2.434 6.305 12.131 1.00 94.12 81 LEU A N 1
ATOM 651 C CA . LEU A 1 81 ? 2.782 6.745 13.486 1.00 94.12 81 LEU A CA 1
ATOM 652 C C . LEU A 1 81 ? 4.073 7.565 13.566 1.00 94.12 81 LEU A C 1
ATOM 654 O O . LEU A 1 81 ? 4.241 8.324 14.519 1.00 94.12 81 LEU A O 1
ATOM 658 N N . ARG A 1 82 ? 4.960 7.443 12.575 1.00 90.06 82 ARG A N 1
ATOM 659 C CA . ARG A 1 82 ? 6.272 8.102 12.539 1.00 90.06 82 ARG A CA 1
ATOM 660 C C . ARG A 1 8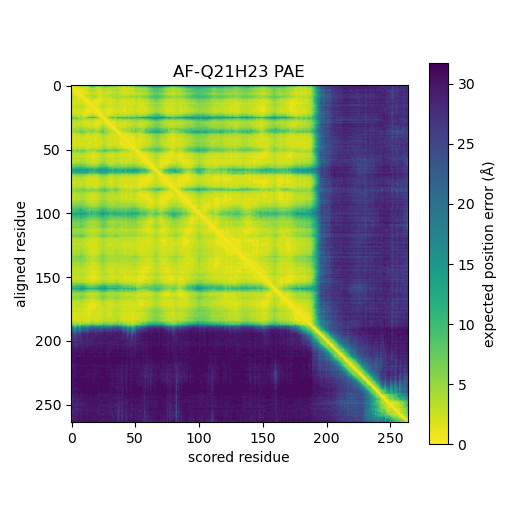2 ? 6.328 9.088 11.373 1.00 90.06 82 ARG A C 1
ATOM 662 O O . ARG A 1 82 ? 5.719 8.857 10.337 1.00 90.06 82 ARG A O 1
ATOM 669 N N . PHE A 1 83 ? 7.097 10.164 11.504 1.00 88.06 83 PHE A N 1
ATOM 670 C CA . PHE A 1 83 ? 7.337 11.120 10.412 1.00 88.06 83 PHE A CA 1
ATOM 671 C C . PHE A 1 83 ? 8.486 10.654 9.505 1.00 88.06 83 PHE A C 1
ATOM 673 O O . PHE A 1 83 ? 9.448 11.378 9.270 1.00 88.06 83 PHE A O 1
ATOM 680 N N . GLN A 1 84 ? 8.426 9.401 9.061 1.00 93.62 84 GLN A N 1
ATOM 681 C CA . GLN A 1 84 ? 9.447 8.762 8.234 1.00 93.62 84 GLN A CA 1
ATOM 682 C C . GLN A 1 84 ? 8.787 8.042 7.059 1.00 93.62 84 GLN A C 1
ATOM 684 O O . GLN A 1 84 ? 7.559 7.944 6.984 1.00 93.62 84 GLN A O 1
ATOM 689 N N . THR A 1 85 ? 9.611 7.518 6.153 1.00 95.62 85 THR A N 1
ATOM 690 C CA . THR A 1 85 ? 9.152 6.702 5.029 1.00 95.62 85 THR A CA 1
ATOM 691 C C . THR A 1 85 ? 9.907 5.384 4.976 1.00 95.62 85 THR A C 1
ATOM 693 O O . THR A 1 85 ? 11.057 5.284 5.406 1.00 95.62 85 THR A O 1
ATOM 696 N N . ALA A 1 86 ? 9.239 4.367 4.452 1.00 97.00 86 ALA A N 1
ATOM 697 C CA . ALA A 1 86 ? 9.810 3.074 4.139 1.00 97.00 86 ALA A CA 1
ATOM 698 C C . ALA A 1 86 ? 9.661 2.791 2.644 1.00 97.00 86 ALA A C 1
ATOM 700 O O . ALA A 1 86 ? 8.755 3.298 1.977 1.00 97.00 86 ALA A O 1
ATOM 701 N N . VAL A 1 87 ? 10.558 1.974 2.099 1.00 97.56 87 VAL A N 1
ATOM 702 C CA . VAL A 1 87 ? 10.603 1.699 0.661 1.00 97.56 87 VAL A CA 1
ATOM 703 C C . VAL A 1 87 ? 10.548 0.212 0.347 1.00 97.56 87 VAL A C 1
ATOM 705 O O . VAL A 1 87 ? 11.047 -0.628 1.092 1.00 97.56 87 VAL A O 1
ATOM 708 N N . VAL A 1 88 ? 9.976 -0.116 -0.810 1.00 97.38 88 VAL A N 1
ATOM 709 C CA . VAL A 1 88 ? 10.033 -1.457 -1.401 1.00 97.38 88 VAL A CA 1
ATOM 710 C C . VAL A 1 88 ? 10.553 -1.368 -2.825 1.00 97.38 88 VAL A C 1
ATOM 712 O O . VAL A 1 88 ? 10.011 -0.639 -3.654 1.00 97.38 88 VAL A O 1
ATOM 715 N N . PHE A 1 89 ? 11.565 -2.172 -3.141 1.00 96.12 89 PHE A N 1
ATOM 716 C CA . PHE A 1 89 ? 12.158 -2.208 -4.476 1.00 96.12 89 PHE A CA 1
ATOM 717 C C . PHE A 1 89 ? 11.623 -3.360 -5.332 1.00 96.12 89 PHE A C 1
ATOM 719 O O . PHE A 1 89 ? 11.542 -4.500 -4.881 1.00 96.12 89 PHE A O 1
ATOM 726 N N . PHE A 1 90 ? 11.378 -3.123 -6.615 1.00 97.12 90 PHE A N 1
ATOM 727 C CA . PHE A 1 90 ? 11.024 -4.141 -7.605 1.00 97.12 90 PHE A CA 1
ATOM 728 C C . PHE A 1 90 ? 11.884 -4.003 -8.858 1.00 97.12 90 PHE A C 1
ATOM 730 O O . PHE A 1 90 ? 12.358 -2.918 -9.182 1.00 97.12 90 PHE A O 1
ATOM 737 N N . ASN A 1 91 ? 12.074 -5.115 -9.564 1.00 96.62 91 ASN A N 1
ATOM 738 C CA . ASN A 1 91 ? 12.691 -5.114 -10.886 1.00 96.62 91 ASN A CA 1
ATOM 739 C C . ASN A 1 91 ? 11.612 -4.871 -11.943 1.00 96.62 91 ASN A C 1
ATOM 741 O O . ASN A 1 91 ? 10.566 -5.528 -11.911 1.00 96.62 91 ASN A O 1
ATOM 745 N N . VAL A 1 92 ? 11.867 -3.942 -12.860 1.00 96.75 92 VAL A N 1
ATOM 746 C CA . VAL A 1 92 ? 10.953 -3.548 -13.941 1.00 96.75 92 VAL A CA 1
ATOM 747 C C . VAL A 1 92 ? 11.742 -3.127 -15.183 1.00 96.75 92 VAL A C 1
ATOM 749 O O . VAL A 1 92 ? 12.942 -2.905 -15.106 1.00 96.75 92 VAL A O 1
ATOM 752 N N . ASP A 1 93 ? 11.061 -2.943 -16.311 1.00 95.50 93 ASP A N 1
ATOM 753 C CA . ASP A 1 93 ? 11.640 -2.336 -17.513 1.00 95.50 93 ASP A CA 1
ATOM 754 C C . ASP A 1 93 ? 11.163 -0.886 -17.675 1.00 95.50 93 ASP A C 1
ATOM 756 O O . ASP A 1 93 ? 9.965 -0.646 -17.868 1.00 95.50 93 ASP A O 1
ATOM 760 N N . THR A 1 94 ? 12.074 0.089 -17.680 1.00 96.00 94 THR A N 1
ATOM 761 C CA . THR A 1 94 ? 11.749 1.508 -17.945 1.00 96.00 94 THR A CA 1
ATOM 762 C C . THR A 1 94 ? 11.958 1.913 -19.404 1.00 96.00 94 THR A C 1
ATOM 764 O O . THR A 1 94 ? 11.728 3.063 -19.771 1.00 96.00 94 THR A O 1
ATOM 767 N N . HIS A 1 95 ? 12.315 0.961 -20.268 1.00 93.75 95 HIS A N 1
ATOM 768 C CA . HIS A 1 95 ? 12.551 1.179 -21.693 1.00 93.75 95 HIS A CA 1
ATOM 769 C C . HIS A 1 95 ? 11.485 0.496 -22.566 1.00 93.75 95 HIS A C 1
ATOM 771 O O . HIS A 1 95 ? 10.738 -0.395 -22.137 1.00 93.75 95 HIS A O 1
ATOM 777 N N . TYR A 1 96 ? 11.360 0.943 -23.815 1.00 92.00 96 TYR A N 1
ATOM 778 C CA . TYR A 1 96 ? 10.510 0.283 -24.803 1.00 92.00 96 TYR A CA 1
ATOM 779 C C . TYR A 1 96 ? 11.163 -1.013 -25.290 1.00 92.00 96 TYR A C 1
ATOM 781 O O . TYR A 1 96 ? 12.264 -1.005 -25.831 1.00 92.00 96 TYR A O 1
ATOM 789 N N . GLN A 1 97 ? 10.455 -2.134 -25.157 1.00 89.62 97 GLN A N 1
ATOM 790 C CA . GLN A 1 97 ? 10.962 -3.455 -25.557 1.00 89.62 97 GLN A CA 1
ATOM 791 C C . GLN A 1 97 ? 10.807 -3.747 -27.061 1.00 89.62 97 GLN A C 1
ATOM 793 O O . GLN A 1 97 ? 11.389 -4.698 -27.584 1.00 89.62 97 GLN A O 1
ATOM 798 N N . ARG A 1 98 ? 10.016 -2.938 -27.776 1.00 89.75 98 ARG A N 1
ATOM 799 C CA . ARG A 1 98 ? 9.719 -3.084 -29.209 1.00 89.75 98 ARG A CA 1
ATOM 800 C C . ARG A 1 98 ? 9.665 -1.714 -29.876 1.00 89.75 98 ARG A C 1
ATOM 802 O O . ARG A 1 98 ? 9.347 -0.725 -29.216 1.00 89.75 98 ARG A O 1
ATOM 809 N N . ASN A 1 99 ? 9.921 -1.684 -31.180 1.00 92.50 99 ASN A N 1
ATOM 810 C CA . ASN A 1 99 ? 9.642 -0.512 -32.002 1.00 92.50 99 ASN A CA 1
ATOM 811 C C . ASN A 1 99 ? 8.125 -0.297 -32.097 1.00 92.50 99 ASN A C 1
ATOM 813 O O . ASN A 1 99 ? 7.343 -1.245 -32.163 1.00 92.50 99 ASN A O 1
ATOM 817 N N . SER A 1 100 ? 7.717 0.962 -32.122 1.00 89.44 100 SER A N 1
ATOM 818 C CA . SER A 1 100 ? 6.360 1.411 -32.408 1.00 89.44 100 SER A CA 1
ATOM 819 C C . SER A 1 100 ? 6.433 2.630 -33.321 1.00 89.44 100 SER A C 1
ATOM 821 O O . SER A 1 100 ? 7.489 3.247 -33.437 1.00 89.44 100 SER A O 1
ATOM 823 N N . LYS A 1 101 ? 5.302 3.031 -33.914 1.00 92.19 101 LYS A N 1
ATOM 824 C CA . LYS A 1 101 ? 5.242 4.244 -34.749 1.00 92.19 101 LYS A CA 1
ATOM 825 C C . LYS A 1 101 ? 5.758 5.498 -34.025 1.00 92.19 101 LYS A C 1
ATOM 827 O O . LYS A 1 101 ? 6.294 6.386 -34.669 1.00 92.19 101 LYS A O 1
ATOM 832 N N . LYS A 1 102 ? 5.593 5.567 -32.695 1.00 90.06 102 LYS A N 1
ATOM 833 C CA . LYS A 1 102 ? 5.950 6.738 -31.875 1.00 90.06 102 LYS A CA 1
ATOM 834 C C . LYS A 1 102 ? 7.305 6.620 -31.170 1.00 90.06 102 LYS A C 1
ATOM 836 O O . LYS A 1 102 ? 7.898 7.636 -30.829 1.00 90.06 102 LYS A O 1
ATOM 841 N N . HIS A 1 103 ? 7.789 5.403 -30.916 1.00 92.88 103 HIS A N 1
ATOM 842 C CA . HIS A 1 103 ? 8.967 5.173 -30.073 1.00 92.88 103 HIS A CA 1
ATOM 843 C C . HIS A 1 103 ? 9.809 3.994 -30.560 1.00 92.88 103 HIS A C 1
ATOM 845 O O . HIS A 1 103 ? 9.269 2.936 -30.894 1.00 92.88 103 HIS A O 1
ATOM 851 N N . LYS A 1 104 ? 11.134 4.163 -30.531 1.00 94.50 104 LYS A N 1
ATOM 852 C CA . LYS A 1 104 ? 12.114 3.118 -30.851 1.00 94.50 104 LYS A CA 1
ATOM 853 C C . LYS A 1 104 ? 12.345 2.188 -29.653 1.00 94.50 104 LYS A C 1
ATOM 855 O O . LYS A 1 104 ? 12.247 2.607 -28.500 1.00 94.50 104 LYS A O 1
ATOM 860 N N . LYS A 1 105 ? 12.685 0.928 -29.926 1.00 93.62 105 LYS A N 1
ATOM 861 C CA . LYS A 1 105 ? 13.168 -0.033 -28.928 1.00 93.62 105 LYS A CA 1
ATOM 862 C C . LYS A 1 105 ? 14.403 0.539 -28.229 1.00 93.62 105 LYS A C 1
ATOM 864 O O . LYS A 1 105 ? 15.238 1.166 -28.871 1.00 93.62 105 LYS A O 1
ATOM 869 N N . GLY A 1 106 ? 14.500 0.331 -26.920 1.00 91.50 106 GLY A N 1
ATOM 870 C CA . GLY A 1 106 ? 15.584 0.855 -26.091 1.00 91.50 106 GLY A CA 1
ATOM 871 C C . GLY A 1 106 ? 15.431 2.330 -25.721 1.00 91.50 106 GLY A C 1
ATOM 872 O O . GLY A 1 106 ? 16.128 2.786 -24.826 1.00 91.50 106 GLY A O 1
ATOM 873 N N . ALA A 1 107 ? 14.495 3.075 -26.322 1.00 92.50 107 ALA A N 1
ATOM 874 C CA . ALA A 1 107 ? 14.193 4.422 -25.853 1.00 92.50 107 ALA A CA 1
ATOM 875 C C . ALA A 1 107 ? 13.541 4.368 -24.463 1.00 92.50 107 ALA A C 1
ATOM 877 O O . ALA A 1 107 ? 12.761 3.456 -24.155 1.00 92.50 107 ALA A O 1
ATOM 878 N N . ARG A 1 108 ? 13.852 5.356 -23.623 1.00 92.25 108 ARG A N 1
ATOM 879 C CA . ARG A 1 108 ? 13.290 5.473 -22.276 1.00 92.25 108 ARG A CA 1
ATOM 880 C C . ARG A 1 108 ? 11.797 5.796 -22.351 1.00 92.25 108 ARG A C 1
ATOM 882 O O . ARG A 1 108 ? 11.353 6.578 -23.192 1.00 92.25 108 ARG A O 1
ATOM 889 N N . ARG A 1 109 ? 11.009 5.179 -21.473 1.00 93.12 109 ARG A N 1
ATOM 890 C CA . ARG A 1 109 ? 9.593 5.512 -21.286 1.00 93.12 109 ARG A CA 1
ATOM 891 C C . ARG A 1 109 ? 9.455 6.852 -20.565 1.00 93.12 109 ARG A C 1
ATOM 893 O O . ARG A 1 109 ? 10.407 7.360 -19.972 1.00 93.12 109 ARG A O 1
ATOM 900 N N . ALA A 1 110 ? 8.245 7.404 -20.590 1.00 92.50 110 ALA A N 1
ATOM 901 C CA . ALA A 1 110 ? 7.909 8.562 -19.770 1.00 92.50 110 ALA A CA 1
ATOM 902 C C . ALA A 1 110 ? 8.238 8.303 -18.287 1.00 92.50 110 ALA A C 1
ATOM 904 O O . ALA A 1 110 ? 8.208 7.163 -17.815 1.00 92.50 110 ALA A O 1
ATOM 905 N N . ARG A 1 111 ? 8.568 9.362 -17.545 1.00 91.88 111 ARG A N 1
ATOM 906 C CA . ARG A 1 111 ? 8.933 9.266 -16.124 1.00 91.88 111 ARG A CA 1
ATOM 907 C C . ARG A 1 111 ? 7.829 8.554 -15.331 1.00 91.88 111 ARG A C 1
ATOM 909 O O . ARG A 1 111 ? 6.662 8.890 -15.479 1.00 91.88 111 ARG A O 1
ATOM 916 N N . GLY A 1 112 ? 8.199 7.567 -14.512 1.00 91.94 112 GLY A N 1
ATOM 917 C CA . GLY A 1 112 ? 7.249 6.754 -13.738 1.00 91.94 112 GLY A CA 1
ATOM 918 C C . GLY A 1 112 ? 6.571 5.631 -14.533 1.00 91.94 112 GLY A C 1
ATOM 919 O O . GLY A 1 112 ? 5.938 4.759 -13.947 1.00 91.94 112 GLY A O 1
ATOM 920 N N . HIS A 1 113 ? 6.732 5.576 -15.859 1.00 95.38 113 HIS A N 1
ATOM 921 C CA . HIS A 1 113 ? 6.205 4.476 -16.660 1.0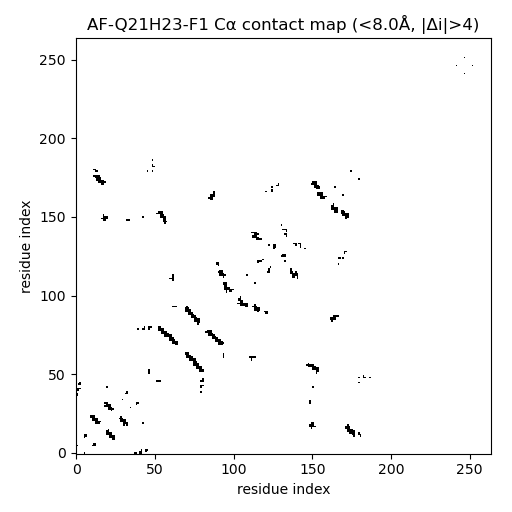0 95.38 113 HIS A CA 1
ATOM 922 C C . HIS A 1 113 ? 7.200 3.322 -16.728 1.00 95.38 113 HIS A C 1
ATOM 924 O O . HIS A 1 113 ? 8.382 3.494 -17.025 1.00 95.38 113 HIS A O 1
ATOM 930 N N . PHE A 1 114 ? 6.684 2.112 -16.548 1.00 96.50 114 PHE A N 1
ATOM 931 C CA . PHE A 1 114 ? 7.466 0.886 -16.604 1.00 96.50 114 PHE A CA 1
ATOM 932 C C . PHE A 1 114 ? 6.622 -0.290 -17.107 1.00 96.50 114 PHE A C 1
ATOM 934 O O . PHE A 1 114 ? 5.394 -0.213 -17.204 1.00 96.50 114 PHE A O 1
ATOM 941 N N . THR A 1 115 ? 7.294 -1.388 -17.444 1.00 95.94 115 THR A N 1
ATOM 942 C CA . THR A 1 115 ? 6.680 -2.693 -17.710 1.00 95.94 115 THR A CA 1
ATOM 943 C C . THR A 1 115 ? 7.103 -3.675 -16.627 1.00 95.94 115 THR A C 1
ATOM 945 O O . THR A 1 115 ? 8.285 -3.787 -16.321 1.00 95.94 115 THR A O 1
ATOM 948 N N . ALA A 1 116 ? 6.139 -4.377 -16.035 1.00 96.62 116 ALA A N 1
ATOM 949 C CA . ALA A 1 116 ? 6.421 -5.461 -15.099 1.00 96.62 116 ALA A CA 1
ATOM 950 C C . ALA A 1 116 ? 6.532 -6.799 -15.849 1.00 96.62 116 ALA A C 1
ATOM 952 O O . ALA A 1 116 ? 5.726 -7.087 -16.733 1.00 96.62 116 ALA A O 1
ATOM 953 N N . ALA A 1 117 ? 7.482 -7.661 -15.487 1.00 95.38 117 ALA A N 1
ATOM 954 C CA . ALA A 1 117 ? 7.510 -9.014 -16.044 1.00 95.38 117 ALA A CA 1
ATOM 955 C C . ALA A 1 117 ? 6.350 -9.861 -15.480 1.00 95.38 117 ALA A C 1
ATOM 957 O O . ALA A 1 117 ? 6.018 -9.756 -14.296 1.00 95.38 117 ALA A O 1
ATOM 958 N N . LYS A 1 118 ? 5.768 -10.757 -16.294 1.00 94.25 118 LYS A N 1
ATOM 959 C CA . LYS A 1 118 ? 4.581 -11.572 -15.936 1.00 94.25 118 LYS A CA 1
ATOM 960 C C . LYS A 1 118 ? 4.749 -12.395 -14.648 1.00 94.25 118 LYS A C 1
ATOM 962 O O . LYS A 1 118 ? 3.776 -12.632 -13.948 1.00 94.25 118 LYS A O 1
ATOM 967 N N . ARG A 1 119 ? 5.972 -12.835 -14.335 1.00 95.00 119 ARG A N 1
ATOM 968 C CA . ARG A 1 119 ? 6.311 -13.620 -13.128 1.00 95.00 119 ARG A CA 1
ATOM 969 C C . ARG A 1 119 ? 7.115 -12.817 -12.092 1.00 95.00 119 ARG A C 1
ATOM 971 O O . ARG A 1 119 ? 7.725 -13.405 -11.200 1.00 95.00 119 ARG A O 1
ATOM 978 N N . SER A 1 120 ? 7.151 -11.489 -12.224 1.00 96.12 120 SER A N 1
ATOM 979 C CA . SER A 1 120 ? 7.896 -10.604 -11.321 1.00 96.12 120 SER A CA 1
ATOM 980 C C . SER A 1 120 ? 7.326 -10.613 -9.903 1.00 96.12 120 SER A C 1
ATOM 982 O O . SER A 1 120 ? 6.151 -10.907 -9.682 1.00 96.12 120 SER A O 1
ATOM 984 N N . SER A 1 121 ? 8.155 -10.232 -8.933 1.00 97.06 121 SER A N 1
ATOM 985 C CA . SER A 1 121 ? 7.730 -10.045 -7.541 1.00 97.06 121 SER A CA 1
ATOM 986 C C . SER A 1 121 ? 6.633 -8.991 -7.384 1.00 97.06 121 SER A C 1
ATOM 988 O O . SER A 1 121 ? 5.819 -9.120 -6.480 1.00 97.06 121 SER A O 1
ATOM 990 N N . LEU A 1 122 ? 6.552 -8.005 -8.284 1.00 97.50 122 LEU A N 1
ATOM 991 C CA . LEU A 1 122 ? 5.478 -7.011 -8.275 1.00 97.50 122 LEU A CA 1
ATOM 992 C C . LEU A 1 122 ? 4.121 -7.635 -8.634 1.00 97.50 122 LEU A C 1
ATOM 994 O O . LEU A 1 122 ? 3.123 -7.376 -7.970 1.00 97.50 122 LEU A O 1
ATOM 998 N N . VAL A 1 123 ? 4.091 -8.508 -9.647 1.00 97.69 123 VAL A N 1
ATOM 999 C CA . VAL A 1 123 ? 2.875 -9.257 -10.008 1.00 97.69 123 VAL A CA 1
ATOM 1000 C C . VAL A 1 123 ? 2.477 -10.211 -8.881 1.00 97.69 123 VAL A C 1
ATOM 1002 O O . VAL A 1 123 ? 1.300 -10.300 -8.543 1.00 97.69 123 VAL A O 1
ATOM 1005 N N . LYS A 1 124 ? 3.455 -10.884 -8.259 1.00 97.88 124 LYS A N 1
ATOM 1006 C CA . LYS A 1 124 ? 3.205 -11.746 -7.093 1.00 97.88 124 LYS A CA 1
ATOM 1007 C C . LYS A 1 124 ? 2.624 -10.959 -5.918 1.00 97.88 124 LYS A C 1
ATOM 1009 O O . LYS A 1 124 ? 1.671 -11.437 -5.317 1.00 97.88 124 LYS A O 1
ATOM 1014 N N . LEU A 1 125 ? 3.147 -9.762 -5.638 1.00 97.62 125 LEU A N 1
ATOM 1015 C CA . LEU A 1 125 ? 2.603 -8.882 -4.604 1.00 97.62 125 LEU A CA 1
ATOM 1016 C C . LEU A 1 125 ? 1.139 -8.533 -4.898 1.00 97.62 125 LEU A C 1
ATOM 1018 O O . LEU A 1 125 ? 0.301 -8.677 -4.023 1.00 97.62 125 LEU A O 1
ATOM 1022 N N . TYR A 1 126 ? 0.807 -8.124 -6.123 1.00 97.56 126 TYR A N 1
ATOM 1023 C CA . TYR A 1 126 ? -0.576 -7.775 -6.472 1.00 97.56 126 TYR A CA 1
ATOM 1024 C C . TYR A 1 126 ? -1.543 -8.941 -6.282 1.00 97.56 126 TYR A C 1
ATOM 1026 O O . TYR A 1 126 ? -2.615 -8.753 -5.715 1.00 97.56 126 TYR A O 1
ATOM 1034 N N . ASN A 1 127 ? -1.139 -10.143 -6.693 1.00 96.75 127 ASN A N 1
ATOM 1035 C CA . ASN A 1 127 ? -1.927 -11.348 -6.453 1.00 96.75 127 ASN A CA 1
ATOM 1036 C C . ASN A 1 127 ? -2.072 -11.638 -4.953 1.00 96.75 127 ASN A C 1
ATOM 1038 O O . ASN A 1 127 ? -3.164 -11.970 -4.509 1.00 96.75 127 ASN A O 1
ATOM 1042 N N . HIS A 1 128 ? -0.995 -11.484 -4.175 1.00 96.56 128 HIS A N 1
ATOM 1043 C CA . HIS A 1 128 ? -1.012 -11.683 -2.724 1.00 96.56 128 HIS A CA 1
ATOM 1044 C C . HIS A 1 128 ? -1.957 -10.707 -2.011 1.00 96.56 128 HIS A C 1
ATOM 1046 O O . HIS A 1 128 ? -2.695 -11.108 -1.119 1.00 96.56 128 HIS A O 1
ATOM 1052 N N . LEU A 1 129 ? -1.981 -9.446 -2.445 1.00 96.81 129 LEU A N 1
ATOM 1053 C CA . LEU A 1 129 ? -2.865 -8.409 -1.912 1.00 96.81 129 LEU A CA 1
ATOM 1054 C C . LEU A 1 129 ? -4.304 -8.490 -2.462 1.00 96.81 129 LEU A C 1
ATOM 1056 O O . LEU A 1 129 ? -5.130 -7.653 -2.108 1.00 96.81 129 LEU A O 1
ATOM 1060 N N . GLY A 1 130 ? -4.608 -9.429 -3.367 1.00 96.62 130 GLY A N 1
ATOM 1061 C CA . GLY A 1 130 ? -5.920 -9.526 -4.019 1.00 96.62 130 GLY A CA 1
ATOM 1062 C C . GLY A 1 130 ? -6.260 -8.337 -4.932 1.00 96.62 130 GLY A C 1
ATOM 1063 O O . GLY A 1 130 ? -7.432 -8.057 -5.178 1.00 96.62 130 GLY A O 1
ATOM 1064 N N . LEU A 1 131 ? -5.255 -7.607 -5.426 1.00 96.81 131 LEU A N 1
ATOM 1065 C CA . LEU A 1 131 ? -5.439 -6.431 -6.279 1.00 96.81 131 LEU A CA 1
ATOM 1066 C C . LEU A 1 131 ? -5.555 -6.818 -7.754 1.00 96.81 131 LEU A C 1
ATOM 1068 O O . LEU A 1 131 ? -4.925 -7.762 -8.236 1.00 96.81 131 LEU A O 1
ATOM 1072 N N . LYS A 1 132 ? -6.317 -6.030 -8.517 1.00 96.94 132 LYS A N 1
ATOM 1073 C CA . LYS A 1 132 ? -6.545 -6.311 -9.934 1.00 96.94 132 LYS A CA 1
ATOM 1074 C C . LYS A 1 132 ? -5.284 -6.025 -10.746 1.00 96.94 132 LYS A C 1
ATOM 1076 O O . LYS A 1 132 ? -4.787 -4.897 -10.772 1.00 96.94 132 LYS A O 1
ATOM 1081 N N . LEU A 1 133 ? -4.805 -7.030 -11.473 1.00 97.31 133 LEU A N 1
ATOM 1082 C CA . LEU A 1 133 ? -3.731 -6.853 -12.448 1.00 97.31 133 LEU A CA 1
ATOM 1083 C C . LEU A 1 133 ? -4.219 -6.048 -13.667 1.00 97.31 133 LEU A C 1
ATOM 1085 O O . LEU A 1 133 ? -5.369 -6.198 -14.092 1.00 97.31 133 LEU A O 1
ATOM 1089 N N . PRO A 1 134 ? -3.360 -5.208 -14.272 1.00 96.56 134 PRO A N 1
ATOM 1090 C CA . PRO A 1 134 ? -3.701 -4.512 -15.508 1.00 96.56 134 PRO A CA 1
ATOM 1091 C C . PRO A 1 134 ? -3.836 -5.505 -16.671 1.00 96.56 134 PRO A C 1
ATOM 1093 O O . PRO A 1 134 ? -3.112 -6.499 -16.737 1.00 96.56 134 PRO A O 1
ATOM 1096 N N . THR A 1 135 ? -4.670 -5.182 -17.663 1.00 95.38 135 THR A N 1
ATOM 1097 C CA . THR A 1 135 ? -4.808 -5.988 -18.892 1.00 95.38 135 THR A CA 1
ATOM 1098 C C . THR A 1 135 ? -3.479 -6.125 -19.643 1.00 95.38 135 THR A C 1
ATOM 1100 O O . THR A 1 135 ? -3.209 -7.143 -20.277 1.00 95.38 135 THR A O 1
ATOM 1103 N N . ARG A 1 136 ? -2.622 -5.094 -19.579 1.00 94.88 136 ARG A N 1
ATOM 1104 C CA . ARG A 1 136 ? -1.284 -5.084 -20.184 1.00 94.88 136 ARG A CA 1
ATOM 1105 C C . ARG A 1 136 ? -0.236 -4.724 -19.140 1.00 94.88 136 ARG A C 1
ATOM 1107 O O . ARG A 1 136 ? -0.309 -3.668 -18.520 1.00 94.88 136 ARG A O 1
ATOM 1114 N N . PHE A 1 137 ? 0.816 -5.530 -19.026 1.00 95.00 137 PHE A N 1
ATOM 1115 C CA . PHE A 1 137 ? 1.894 -5.273 -18.063 1.00 95.00 137 PHE A CA 1
ATOM 1116 C C . PHE A 1 137 ? 2.694 -3.988 -18.328 1.00 95.00 137 PHE A C 1
ATOM 1118 O O . PHE A 1 137 ? 3.336 -3.470 -17.420 1.00 95.00 137 PHE A O 1
ATOM 1125 N N . SER A 1 138 ? 2.639 -3.427 -19.539 1.00 92.81 138 SER A N 1
ATOM 1126 C CA . SER A 1 138 ? 3.222 -2.110 -19.838 1.00 92.81 138 SER A CA 1
ATOM 1127 C C . SER A 1 138 ? 2.422 -0.935 -19.259 1.00 92.81 138 SER A C 1
ATOM 1129 O O . SER A 1 138 ? 2.861 0.209 -19.341 1.00 92.81 138 SER A O 1
ATOM 1131 N N . GLN A 1 139 ? 1.224 -1.199 -18.731 1.00 94.19 139 GLN A N 1
ATOM 1132 C CA . GLN A 1 139 ? 0.344 -0.231 -18.071 1.00 94.19 139 GLN A CA 1
ATOM 1133 C C . GLN A 1 139 ? 0.325 -0.426 -16.548 1.00 94.19 139 GLN A C 1
ATOM 1135 O O . GLN A 1 139 ? -0.532 0.122 -15.866 1.00 94.19 139 GLN A O 1
ATOM 1140 N N . PHE A 1 140 ? 1.279 -1.178 -15.990 1.00 96.75 140 PHE A N 1
ATOM 1141 C CA . PHE A 1 140 ? 1.291 -1.495 -14.560 1.00 96.75 140 PHE A CA 1
ATOM 1142 C C . PHE A 1 140 ? 1.386 -0.262 -13.656 1.00 96.75 140 PHE A C 1
ATOM 1144 O O . PHE A 1 140 ? 0.801 -0.260 -12.579 1.00 96.75 140 PHE A O 1
ATOM 1151 N N . HIS A 1 141 ? 2.017 0.819 -14.121 1.00 95.56 141 HIS A N 1
ATOM 1152 C CA . HIS A 1 141 ? 2.030 2.106 -13.417 1.00 95.56 141 HIS A CA 1
ATOM 1153 C C . HIS A 1 141 ? 0.619 2.606 -13.042 1.00 95.56 141 HIS A C 1
ATOM 1155 O O . HIS A 1 141 ? 0.446 3.177 -11.972 1.00 95.56 141 HIS A O 1
ATOM 1161 N N . GLN A 1 142 ? -0.408 2.334 -13.859 1.00 96.19 142 GLN A N 1
ATOM 1162 C CA . GLN A 1 142 ? -1.798 2.712 -13.558 1.00 96.19 142 GLN A CA 1
ATOM 1163 C C . GLN A 1 142 ? -2.385 1.870 -12.424 1.00 96.19 142 GLN A C 1
ATOM 1165 O O . GLN A 1 142 ? -3.159 2.365 -11.611 1.00 96.19 142 GLN A O 1
ATOM 1170 N N . ALA A 1 143 ? -1.992 0.597 -12.335 1.00 96.88 143 ALA A N 1
ATOM 1171 C CA . ALA A 1 143 ? -2.461 -0.295 -11.284 1.00 96.88 143 ALA A CA 1
ATOM 1172 C C . ALA A 1 143 ? -1.944 0.119 -9.895 1.00 96.88 143 ALA A C 1
ATOM 1174 O O . ALA A 1 143 ? -2.575 -0.238 -8.900 1.00 96.88 143 ALA A O 1
ATOM 1175 N N . LEU A 1 144 ? -0.856 0.902 -9.806 1.00 97.25 144 LEU A N 1
ATOM 1176 C CA . LEU A 1 144 ? -0.346 1.463 -8.543 1.00 97.25 144 LEU A CA 1
ATOM 1177 C C . LEU A 1 144 ? -1.353 2.393 -7.856 1.00 97.25 144 LEU A C 1
ATOM 1179 O O . LEU A 1 144 ? -1.328 2.506 -6.635 1.00 97.25 144 LEU A O 1
ATOM 1183 N N . ALA A 1 145 ? -2.289 2.990 -8.602 1.00 95.88 145 ALA A N 1
ATOM 1184 C CA . ALA A 1 145 ? -3.359 3.802 -8.022 1.00 95.88 145 ALA A CA 1
ATOM 1185 C C . ALA A 1 145 ? -4.255 3.002 -7.056 1.00 95.88 145 ALA A C 1
ATOM 1187 O O . ALA A 1 145 ? -4.792 3.569 -6.113 1.00 95.88 145 ALA A O 1
ATOM 1188 N N . GLN A 1 146 ? -4.365 1.676 -7.222 1.00 96.88 146 GLN A N 1
ATOM 1189 C CA . GLN A 1 146 ? -5.133 0.821 -6.305 1.00 96.88 146 GLN A CA 1
ATOM 1190 C C . GLN A 1 146 ? -4.526 0.736 -4.898 1.00 96.88 146 GLN A C 1
ATOM 1192 O O . GLN A 1 146 ? -5.213 0.312 -3.975 1.00 96.88 146 GLN A O 1
ATOM 1197 N N . LEU A 1 147 ? -3.255 1.111 -4.720 1.00 97.38 147 LEU A N 1
ATOM 1198 C CA . LEU A 1 147 ? -2.607 1.148 -3.407 1.00 97.38 147 LEU A CA 1
ATOM 1199 C C . LEU A 1 147 ? -3.012 2.391 -2.601 1.00 97.38 147 LEU A C 1
ATOM 1201 O O . LEU A 1 147 ? -2.844 2.415 -1.383 1.00 97.38 147 LEU A O 1
ATOM 1205 N N . GLN A 1 148 ? -3.528 3.431 -3.264 1.00 95.38 148 GLN A N 1
ATOM 1206 C CA . GLN A 1 148 ? -3.894 4.684 -2.613 1.00 95.38 148 GLN A CA 1
ATOM 1207 C C . GLN A 1 148 ? -5.073 4.490 -1.658 1.00 95.38 148 GLN A C 1
ATOM 1209 O O . GLN A 1 148 ? -6.044 3.802 -1.967 1.00 95.38 148 GLN A O 1
ATOM 1214 N N . GLY A 1 149 ? -4.994 5.135 -0.494 1.00 94.19 149 GLY A N 1
ATOM 1215 C CA . GLY A 1 149 ? -6.057 5.077 0.511 1.00 94.19 149 GLY A CA 1
ATOM 1216 C C . GLY A 1 149 ? -6.174 3.735 1.239 1.00 94.19 149 GLY A C 1
ATOM 1217 O O . GLY A 1 149 ? -7.158 3.539 1.952 1.00 94.19 149 GLY A O 1
ATOM 1218 N N . LYS A 1 150 ? -5.195 2.835 1.068 1.00 97.00 150 LYS A N 1
ATOM 1219 C CA . LYS A 1 150 ? -5.090 1.564 1.787 1.00 97.00 150 LYS A CA 1
ATOM 1220 C C . LYS A 1 150 ? -4.040 1.638 2.895 1.00 97.00 150 LYS A C 1
ATOM 1222 O O . LYS A 1 150 ? -3.023 2.320 2.754 1.00 97.00 150 LYS A O 1
ATOM 1227 N N . ILE A 1 151 ? -4.303 0.920 3.979 1.00 97.56 151 ILE A N 1
ATOM 1228 C CA . ILE A 1 151 ? -3.439 0.756 5.144 1.00 97.56 151 ILE A CA 1
ATOM 1229 C C . ILE A 1 151 ? -2.773 -0.613 5.048 1.00 97.56 151 ILE A C 1
ATOM 1231 O O . ILE A 1 151 ? -3.442 -1.636 4.869 1.00 97.56 151 ILE A O 1
ATOM 1235 N N . PHE A 1 152 ? -1.454 -0.616 5.175 1.00 97.88 152 PHE A N 1
ATOM 1236 C CA . PHE A 1 152 ? -0.623 -1.803 5.070 1.00 97.88 152 PHE A CA 1
ATOM 1237 C C . PHE A 1 152 ? 0.076 -2.099 6.390 1.00 97.88 152 PHE A C 1
ATOM 1239 O O . PHE A 1 152 ? 0.372 -1.186 7.157 1.00 97.88 152 PHE A O 1
ATOM 1246 N N . THR A 1 153 ? 0.405 -3.365 6.606 1.00 97.12 153 THR A N 1
ATOM 1247 C CA . THR A 1 153 ? 1.349 -3.826 7.626 1.00 97.12 153 THR A CA 1
ATOM 1248 C C . THR A 1 153 ? 2.477 -4.577 6.936 1.00 97.12 153 THR A C 1
ATOM 1250 O O . THR A 1 153 ? 2.288 -5.158 5.864 1.00 97.12 153 THR A O 1
ATOM 1253 N N . ALA A 1 154 ? 3.676 -4.522 7.509 1.00 96.44 154 ALA A N 1
ATOM 1254 C CA . ALA A 1 154 ? 4.817 -5.253 6.984 1.00 96.44 154 ALA A CA 1
ATOM 1255 C C . ALA A 1 154 ? 5.924 -5.395 8.025 1.00 96.44 154 ALA A C 1
ATOM 1257 O O . ALA A 1 154 ? 6.018 -4.617 8.972 1.00 96.44 154 ALA A O 1
ATOM 1258 N N . GLN A 1 155 ? 6.807 -6.361 7.789 1.00 95.12 155 GLN A N 1
ATOM 1259 C CA . GLN A 1 155 ? 8.111 -6.409 8.442 1.00 95.12 155 GLN A CA 1
ATOM 1260 C C . GLN A 1 155 ? 9.099 -5.515 7.694 1.00 95.12 155 GLN A C 1
ATOM 1262 O O . GLN A 1 155 ? 9.167 -5.539 6.459 1.00 95.12 155 GLN A O 1
ATOM 1267 N N . GLU A 1 156 ? 9.900 -4.784 8.456 1.00 93.56 156 GLU A N 1
ATOM 1268 C CA . GLU A 1 156 ? 10.926 -3.883 7.951 1.00 93.56 156 GLU A CA 1
ATOM 1269 C C . GLU A 1 156 ? 12.327 -4.332 8.356 1.00 93.56 156 GLU A C 1
ATOM 1271 O O . GLU A 1 156 ? 12.534 -5.002 9.366 1.00 93.56 156 GLU A O 1
ATOM 1276 N N . SER A 1 157 ? 13.297 -3.930 7.548 1.00 92.88 157 SER A N 1
ATOM 1277 C CA . SER A 1 157 ? 14.716 -4.014 7.860 1.00 92.88 157 SER A CA 1
ATOM 1278 C C . SER A 1 157 ? 15.349 -2.669 7.547 1.00 92.88 157 SER A C 1
ATOM 1280 O O . SER A 1 157 ? 15.142 -2.129 6.458 1.00 92.88 157 SER A O 1
ATOM 1282 N N . ALA A 1 158 ? 16.143 -2.138 8.469 1.00 90.12 158 ALA A N 1
ATOM 1283 C CA . ALA A 1 158 ? 16.947 -0.959 8.197 1.00 90.12 158 ALA A CA 1
ATOM 1284 C C . ALA A 1 158 ? 18.254 -1.383 7.521 1.00 90.12 158 ALA A C 1
ATOM 1286 O O . ALA A 1 158 ? 18.975 -2.250 8.013 1.00 90.12 158 ALA A O 1
ATOM 1287 N N . THR A 1 159 ? 18.582 -0.776 6.385 1.00 84.69 159 THR A N 1
ATOM 1288 C CA . THR A 1 159 ? 19.892 -0.942 5.744 1.00 84.69 159 THR A CA 1
ATOM 1289 C C . THR A 1 159 ? 20.416 0.432 5.372 1.00 84.69 159 THR A C 1
ATOM 1291 O O . THR A 1 159 ? 19.739 1.178 4.669 1.00 84.69 159 THR A O 1
ATOM 1294 N N . ALA A 1 160 ? 21.604 0.782 5.874 1.00 83.62 160 ALA A N 1
ATOM 1295 C CA . ALA A 1 160 ? 22.229 2.090 5.656 1.00 83.62 160 ALA A CA 1
ATOM 1296 C C . ALA A 1 160 ? 21.296 3.283 5.975 1.00 83.62 160 ALA A C 1
ATOM 1298 O O . ALA A 1 160 ? 21.233 4.255 5.228 1.00 83.62 160 ALA A O 1
ATOM 1299 N N . GLY A 1 161 ? 20.522 3.184 7.064 1.00 84.75 161 GLY A N 1
ATOM 1300 C CA . GLY A 1 161 ? 19.590 4.235 7.497 1.00 84.75 161 GLY A CA 1
ATOM 1301 C C . GLY A 1 161 ? 18.287 4.333 6.694 1.00 84.75 161 GLY A C 1
ATOM 1302 O O . GLY A 1 161 ? 17.434 5.147 7.031 1.00 84.75 161 GLY A O 1
ATOM 1303 N N . ILE A 1 162 ? 18.092 3.497 5.668 1.00 88.94 162 ILE A N 1
ATOM 1304 C CA . ILE A 1 162 ? 16.856 3.446 4.880 1.00 88.94 162 ILE A CA 1
ATOM 1305 C C . ILE A 1 162 ? 16.006 2.271 5.364 1.00 88.94 162 ILE A C 1
ATOM 1307 O O . ILE A 1 162 ? 16.447 1.117 5.324 1.00 88.94 162 ILE A O 1
ATOM 1311 N N . SER A 1 163 ? 14.772 2.554 5.785 1.00 95.00 163 SER A N 1
ATOM 1312 C CA . SER A 1 163 ? 13.815 1.501 6.119 1.00 95.00 163 SER A CA 1
ATOM 1313 C C . SER A 1 163 ? 13.310 0.822 4.851 1.00 95.00 163 SER A C 1
ATOM 1315 O O . SER A 1 163 ? 12.677 1.441 3.993 1.00 95.00 163 SER A O 1
ATOM 1317 N N . THR A 1 164 ? 13.621 -0.463 4.714 1.00 96.44 164 THR A N 1
ATOM 1318 C CA . THR A 1 164 ? 13.205 -1.287 3.582 1.00 96.44 164 THR A CA 1
ATOM 1319 C C . THR A 1 164 ? 12.174 -2.301 4.049 1.00 96.44 164 THR A C 1
ATOM 1321 O O . THR A 1 164 ? 12.440 -3.112 4.934 1.00 96.44 164 THR A O 1
ATOM 1324 N N . ILE A 1 165 ? 11.003 -2.287 3.423 1.00 96.38 165 ILE A N 1
ATOM 1325 C CA . ILE A 1 165 ? 9.938 -3.253 3.683 1.00 96.38 165 ILE A CA 1
ATOM 1326 C C . ILE A 1 165 ? 10.243 -4.565 2.947 1.00 96.38 165 ILE A C 1
ATOM 1328 O O . ILE A 1 165 ? 10.577 -4.586 1.753 1.00 96.38 165 ILE A O 1
ATOM 1332 N N . ASN A 1 166 ? 10.064 -5.688 3.642 1.00 94.75 166 ASN A N 1
ATOM 1333 C CA . ASN A 1 166 ? 10.109 -7.003 3.019 1.00 94.75 166 ASN A CA 1
ATOM 1334 C C . ASN A 1 166 ? 8.858 -7.217 2.143 1.00 94.75 166 ASN A C 1
ATOM 1336 O O . ASN A 1 166 ? 7.721 -7.202 2.602 1.00 94.75 166 ASN A O 1
ATOM 1340 N N . LYS A 1 167 ? 9.077 -7.477 0.848 1.00 93.81 167 LYS A N 1
ATOM 1341 C CA . LYS A 1 167 ? 8.021 -7.656 -0.170 1.00 93.81 167 LYS A CA 1
ATOM 1342 C C . LYS A 1 167 ? 7.000 -8.737 0.180 1.00 93.81 167 LYS A C 1
ATOM 1344 O O . LYS A 1 167 ? 5.875 -8.668 -0.295 1.00 93.81 167 LYS A O 1
ATOM 1349 N N . THR A 1 168 ? 7.428 -9.766 0.908 1.00 94.12 168 THR A N 1
ATOM 1350 C CA . THR A 1 168 ? 6.605 -10.943 1.227 1.00 94.12 168 THR A CA 1
ATOM 1351 C C . THR A 1 168 ? 5.782 -10.774 2.497 1.00 94.12 168 THR A C 1
ATOM 1353 O O . THR A 1 168 ? 4.790 -11.474 2.655 1.00 94.12 168 THR A O 1
ATOM 1356 N N . SER A 1 169 ? 6.166 -9.843 3.373 1.00 96.06 169 SER A N 1
ATOM 1357 C CA . SER A 1 169 ? 5.420 -9.525 4.592 1.00 96.06 169 SER A CA 1
ATOM 1358 C C . SER A 1 169 ? 4.443 -8.365 4.402 1.00 96.06 169 SER A C 1
ATOM 1360 O O . SER A 1 169 ? 3.620 -8.134 5.280 1.00 96.06 169 SER A O 1
ATOM 1362 N N . LEU A 1 170 ? 4.522 -7.639 3.278 1.00 96.94 170 LEU A N 1
ATOM 1363 C CA . LEU A 1 170 ? 3.613 -6.541 2.966 1.00 96.94 170 LEU A CA 1
ATOM 1364 C C . LEU A 1 170 ? 2.190 -7.064 2.738 1.00 96.94 170 LEU A C 1
ATOM 1366 O O . LEU A 1 170 ? 1.930 -7.765 1.759 1.00 96.94 170 LEU A O 1
ATOM 1370 N N . GLN A 1 171 ? 1.275 -6.672 3.619 1.00 97.19 171 GLN A N 1
ATOM 1371 C CA . GLN A 1 171 ? -0.114 -7.120 3.648 1.00 97.19 171 GLN A CA 1
ATOM 1372 C C . GLN A 1 171 ? -1.073 -5.950 3.855 1.00 97.19 171 GLN A C 1
ATOM 1374 O O . GLN A 1 171 ? -0.695 -4.889 4.351 1.00 97.19 171 GLN A O 1
ATOM 1379 N N . LEU A 1 172 ? -2.329 -6.140 3.450 1.00 97.81 172 LEU A N 1
ATOM 1380 C CA . LEU A 1 172 ? -3.410 -5.202 3.739 1.00 97.81 172 LEU A CA 1
ATOM 1381 C C . LEU A 1 172 ? -3.913 -5.429 5.162 1.00 97.81 172 LEU A C 1
ATOM 1383 O O . LEU A 1 172 ? -4.200 -6.565 5.539 1.00 97.81 172 LEU A O 1
ATOM 1387 N N . LEU A 1 173 ? -4.069 -4.349 5.926 1.00 97.00 173 LEU A N 1
ATOM 1388 C CA . LEU A 1 173 ? -4.659 -4.436 7.255 1.00 97.00 173 LEU A CA 1
ATOM 1389 C C . LEU A 1 173 ? -6.133 -4.853 7.141 1.00 97.00 173 LEU A C 1
ATOM 1391 O O . LEU A 1 173 ? -6.869 -4.320 6.311 1.00 97.00 173 LEU A O 1
ATOM 1395 N N . ASN A 1 174 ? -6.558 -5.797 7.976 1.00 96.69 174 ASN A N 1
ATOM 1396 C CA . ASN A 1 174 ? -7.938 -6.262 8.082 1.00 96.69 174 ASN A CA 1
ATOM 1397 C C . ASN A 1 174 ? -8.301 -6.370 9.559 1.00 96.69 174 ASN A C 1
ATOM 1399 O O . ASN A 1 174 ? -7.606 -7.066 10.295 1.00 96.69 174 ASN A O 1
ATOM 1403 N N . ILE A 1 175 ? -9.345 -5.662 9.984 1.00 96.50 175 ILE A N 1
ATOM 1404 C CA . ILE A 1 175 ? -9.825 -5.658 11.372 1.00 96.50 175 ILE A CA 1
ATOM 1405 C C . ILE A 1 175 ? -11.339 -5.482 11.344 1.00 96.50 175 ILE A C 1
ATOM 1407 O O . ILE A 1 175 ? -11.843 -4.531 10.739 1.00 96.50 175 ILE A O 1
ATOM 1411 N N . SER A 1 176 ? -12.062 -6.382 12.004 1.00 96.69 176 SER A N 1
ATOM 1412 C CA . SER A 1 176 ? -13.516 -6.279 12.127 1.00 96.69 176 SER A CA 1
ATOM 1413 C C . SER A 1 176 ? -13.933 -5.123 13.043 1.00 96.69 176 SER A C 1
ATOM 1415 O O . SER A 1 176 ? -13.172 -4.666 13.899 1.00 96.69 176 SER A O 1
ATOM 1417 N N . SER A 1 177 ? -15.174 -4.656 12.902 1.00 95.19 177 SER A N 1
ATOM 1418 C CA . SER A 1 177 ? -15.707 -3.598 13.767 1.00 95.19 177 SER A CA 1
ATOM 1419 C C . SER A 1 177 ? -15.703 -3.973 15.249 1.00 95.19 177 SER A C 1
ATOM 1421 O O . SER A 1 177 ? -15.368 -3.138 16.090 1.00 95.19 177 SER A O 1
ATOM 1423 N N . GLY A 1 178 ? -16.032 -5.229 15.564 1.00 94.88 178 GLY A N 1
ATOM 1424 C CA . GLY A 1 178 ? -16.049 -5.755 16.928 1.00 94.88 178 GLY A CA 1
ATOM 1425 C C . GLY A 1 178 ? -14.661 -5.780 17.569 1.00 94.88 178 GLY A C 1
ATOM 1426 O O . GLY A 1 178 ? -14.498 -5.293 18.685 1.00 94.88 178 GLY A O 1
ATOM 1427 N N . GLU A 1 179 ? -13.646 -6.269 16.851 1.00 95.62 179 GLU A N 1
ATOM 1428 C CA . GLU A 1 179 ? -12.257 -6.279 17.337 1.00 95.62 179 GLU A CA 1
ATOM 1429 C C . GLU A 1 179 ? -11.741 -4.861 17.592 1.00 95.62 179 GLU A C 1
ATOM 1431 O O . GLU A 1 179 ? -11.166 -4.581 18.645 1.00 95.62 179 GLU A O 1
ATOM 1436 N N . LEU A 1 180 ? -11.982 -3.939 16.654 1.00 95.56 180 LEU A N 1
ATOM 1437 C CA . LEU A 1 180 ? -11.515 -2.559 16.770 1.00 95.56 180 LEU A CA 1
ATOM 1438 C C . LEU A 1 180 ? -12.203 -1.832 17.933 1.00 95.56 180 LEU A C 1
ATOM 1440 O O . LEU A 1 180 ? -11.548 -1.111 18.689 1.00 95.56 180 LEU A O 1
ATOM 1444 N N . LYS A 1 181 ? -13.504 -2.082 18.126 1.00 94.81 181 LYS A N 1
ATOM 1445 C CA . LYS A 1 181 ? -14.272 -1.558 19.257 1.00 94.81 181 LYS A CA 1
ATOM 1446 C C . LYS A 1 181 ? -13.780 -2.128 20.590 1.00 94.81 181 LYS A C 1
ATOM 1448 O O . LYS A 1 181 ? -13.556 -1.356 21.517 1.00 94.81 181 LYS A O 1
ATOM 1453 N N . ALA A 1 182 ? -13.515 -3.430 20.668 1.00 94.69 182 ALA A N 1
ATOM 1454 C CA . ALA A 1 182 ? -12.967 -4.058 21.870 1.00 94.69 182 ALA A CA 1
ATOM 1455 C C . ALA A 1 182 ? -11.588 -3.485 22.251 1.00 94.69 182 ALA A C 1
ATOM 1457 O O . ALA A 1 182 ? -11.343 -3.189 23.422 1.00 94.69 182 ALA A O 1
ATOM 1458 N N . LEU A 1 183 ? -10.699 -3.264 21.272 1.00 94.56 183 LEU A N 1
ATOM 1459 C CA . LEU A 1 183 ? -9.406 -2.603 21.499 1.00 94.56 183 LEU A CA 1
ATOM 1460 C C . LEU A 1 183 ? -9.578 -1.163 21.996 1.00 94.56 183 LEU A C 1
ATOM 1462 O O . LEU A 1 183 ? -8.868 -0.727 22.905 1.00 94.56 183 LEU A O 1
ATOM 1466 N N . PHE A 1 184 ? -10.524 -0.427 21.411 1.00 94.12 184 PHE A N 1
ATOM 1467 C CA . PHE A 1 184 ? -10.845 0.936 21.819 1.00 94.12 184 PHE A CA 1
ATOM 1468 C C . PHE A 1 184 ? -11.375 0.995 23.259 1.00 94.12 184 PHE A C 1
ATOM 1470 O O . PHE A 1 184 ? -10.889 1.797 24.057 1.00 94.12 184 PHE A O 1
ATOM 1477 N N . ASP A 1 185 ? -12.310 0.117 23.618 1.00 92.88 185 ASP A N 1
ATOM 1478 C CA . ASP A 1 185 ? -12.898 0.070 24.958 1.00 92.88 185 ASP A CA 1
ATOM 1479 C C . ASP A 1 185 ? -11.863 -0.353 26.007 1.00 92.88 185 ASP A C 1
ATOM 1481 O O . ASP A 1 185 ? -11.731 0.310 27.035 1.00 92.88 185 ASP A O 1
ATOM 1485 N N . LYS A 1 186 ? -11.031 -1.362 25.711 1.00 91.69 186 LYS A N 1
ATOM 1486 C CA . LYS A 1 186 ? -9.926 -1.788 26.588 1.00 91.69 186 LYS A CA 1
ATOM 1487 C C . LYS A 1 186 ? -8.945 -0.652 26.884 1.00 91.69 186 LYS A C 1
ATOM 1489 O O . LYS A 1 186 ? -8.460 -0.533 28.006 1.00 91.69 186 LYS A O 1
ATOM 1494 N N . LYS A 1 187 ? -8.642 0.192 25.892 1.00 88.88 187 LYS A N 1
ATOM 1495 C CA . LYS A 1 187 ? -7.765 1.355 26.082 1.00 88.88 187 LYS A CA 1
ATOM 1496 C C . LYS A 1 187 ? -8.394 2.413 26.993 1.00 88.88 187 LYS A C 1
ATOM 1498 O O . LYS A 1 187 ? -7.677 3.022 27.780 1.00 88.88 187 LYS A O 1
ATOM 1503 N N . ASN A 1 188 ? -9.706 2.619 26.896 1.00 81.88 188 ASN A N 1
ATOM 1504 C CA . ASN A 1 188 ? -10.424 3.626 27.682 1.00 81.88 188 ASN A CA 1
ATOM 1505 C C . ASN A 1 188 ? -10.803 3.149 29.096 1.00 81.88 188 ASN A C 1
ATOM 1507 O O . ASN A 1 188 ? -11.141 3.973 29.937 1.00 81.88 188 ASN A O 1
ATOM 1511 N N . GLN A 1 189 ? -10.726 1.845 29.370 1.00 75.19 189 GLN A N 1
ATOM 1512 C CA . GLN A 1 189 ? -10.971 1.246 30.688 1.00 75.19 189 GLN A CA 1
ATOM 1513 C C . GLN A 1 189 ? -9.725 1.197 31.593 1.00 75.19 189 GLN A C 1
ATOM 1515 O O . GLN A 1 189 ? -9.796 0.637 32.684 1.00 75.19 189 GLN A O 1
ATOM 1520 N N . GLN A 1 190 ? -8.583 1.762 31.178 1.00 58.19 190 GLN A N 1
ATOM 1521 C CA . GLN A 1 190 ? -7.403 1.883 32.044 1.00 58.19 190 GLN A CA 1
ATOM 1522 C C . GLN A 1 190 ? -7.765 2.728 33.285 1.00 58.19 190 GLN A C 1
ATOM 1524 O O . GLN A 1 190 ? -8.120 3.900 33.131 1.00 58.19 190 GLN A O 1
ATOM 1529 N N . PRO A 1 191 ? -7.714 2.167 34.506 1.00 48.53 191 PRO A N 1
ATOM 1530 C CA . PRO A 1 191 ? -8.095 2.890 35.710 1.00 48.53 191 PRO A CA 1
ATOM 1531 C C . PRO A 1 191 ? -7.121 4.040 35.976 1.00 48.53 191 PRO A C 1
ATOM 1533 O O . PRO A 1 191 ? -5.902 3.868 35.947 1.00 48.53 191 PRO A O 1
ATOM 1536 N N . ILE A 1 192 ? -7.674 5.213 36.291 1.00 46.72 192 ILE A N 1
ATOM 1537 C CA . ILE A 1 192 ? -6.943 6.339 36.875 1.00 46.72 192 ILE A CA 1
ATOM 1538 C C . ILE A 1 192 ? -6.535 5.921 38.299 1.00 46.72 192 ILE A C 1
ATOM 1540 O O . ILE A 1 192 ? -7.173 6.296 39.279 1.00 46.72 192 ILE A O 1
ATOM 1544 N N . TYR A 1 193 ? -5.487 5.109 38.446 1.00 45.47 193 TYR A N 1
ATOM 1545 C CA . TYR A 1 193 ? -4.807 4.962 39.734 1.00 45.47 193 TYR A CA 1
ATOM 1546 C C . TYR A 1 193 ? -3.928 6.194 39.942 1.00 45.47 193 TYR A C 1
ATOM 1548 O O . TYR A 1 193 ? -2.740 6.212 39.641 1.00 45.47 193 TYR A O 1
ATOM 1556 N N . GLY A 1 194 ? -4.572 7.259 40.409 1.00 44.75 194 GLY A N 1
ATOM 1557 C CA . GLY A 1 194 ? -3.950 8.541 40.726 1.00 44.75 194 GLY A CA 1
ATOM 1558 C C . GLY A 1 194 ? -4.771 9.345 41.729 1.00 44.75 194 GLY A C 1
ATOM 1559 O O . GLY A 1 194 ? -4.751 10.567 41.695 1.00 44.75 194 GLY A O 1
ATOM 1560 N N . GLY A 1 195 ? -5.533 8.672 42.594 1.00 39.44 195 GLY A N 1
ATOM 1561 C CA . GLY A 1 195 ? -6.075 9.275 43.805 1.00 39.44 195 GLY A CA 1
ATOM 1562 C C . GLY A 1 195 ? -5.096 9.035 44.944 1.00 39.44 195 GLY A C 1
ATOM 1563 O O . GLY A 1 195 ? -5.213 8.041 45.655 1.00 39.44 195 GLY A O 1
ATOM 1564 N N . THR A 1 196 ? -4.103 9.906 45.112 1.00 41.28 196 THR A N 1
ATOM 1565 C CA . THR A 1 196 ? -3.324 9.962 46.351 1.00 41.28 196 THR A CA 1
ATOM 1566 C C . THR A 1 196 ? -4.243 10.460 47.462 1.00 41.28 196 THR A C 1
ATOM 1568 O O . THR A 1 196 ? -4.403 11.656 47.697 1.00 41.28 196 THR A O 1
ATOM 1571 N N . THR A 1 197 ? -4.879 9.525 48.165 1.00 39.66 197 THR A N 1
ATOM 1572 C CA . THR A 1 197 ? -5.427 9.792 49.491 1.00 39.66 197 THR A CA 1
ATOM 1573 C C . THR A 1 197 ? -4.268 10.211 50.387 1.00 39.66 197 THR A C 1
ATOM 1575 O O . THR A 1 197 ? -3.361 9.428 50.662 1.00 39.66 197 THR A O 1
ATOM 1578 N N . ASN A 1 198 ? -4.303 11.472 50.817 1.00 42.03 198 ASN A N 1
ATOM 1579 C CA . ASN A 1 198 ? -3.431 12.038 51.835 1.00 42.03 198 ASN A CA 1
ATOM 1580 C C . ASN A 1 198 ? -3.469 11.176 53.104 1.00 42.03 198 ASN A C 1
ATOM 1582 O O . ASN A 1 198 ? -4.353 11.341 53.944 1.00 42.03 198 ASN A O 1
ATOM 1586 N N . GLN A 1 199 ? -2.486 10.299 53.280 1.00 38.56 199 GLN A N 1
ATOM 1587 C CA . GLN A 1 199 ? -2.108 9.843 54.608 1.00 38.56 199 GLN A CA 1
ATOM 1588 C C . GLN A 1 199 ? -0.992 10.760 55.093 1.00 38.56 199 GLN A C 1
ATOM 1590 O O . GLN A 1 199 ? 0.169 10.626 54.716 1.00 38.56 199 GLN A O 1
ATOM 1595 N N . ARG A 1 200 ? -1.384 11.741 55.913 1.00 38.44 200 ARG A N 1
ATOM 1596 C CA . ARG A 1 200 ? -0.467 12.477 56.784 1.00 38.44 200 ARG A CA 1
ATOM 1597 C C . ARG A 1 200 ? 0.237 11.454 57.674 1.00 38.44 200 ARG A C 1
ATOM 1599 O O . ARG A 1 200 ? -0.318 11.043 58.687 1.00 38.44 200 ARG A O 1
ATOM 1606 N N . GLN A 1 201 ? 1.448 11.056 57.309 1.00 37.69 201 GLN A N 1
ATOM 1607 C CA . GLN A 1 201 ? 2.372 10.481 58.274 1.00 37.69 201 GLN A CA 1
ATOM 1608 C C . GLN A 1 201 ? 2.951 11.641 59.083 1.00 37.69 201 GLN A C 1
ATOM 1610 O O . GLN A 1 201 ? 3.726 12.457 58.583 1.00 37.69 201 GLN A O 1
ATOM 1615 N N . GLN A 1 202 ? 2.486 11.756 60.326 1.00 35.41 202 GLN A N 1
ATOM 1616 C CA . GLN A 1 202 ? 3.165 12.527 61.356 1.00 35.41 202 GLN A CA 1
ATOM 1617 C C . GLN A 1 202 ? 4.534 11.880 61.585 1.00 35.41 202 GLN A C 1
ATOM 1619 O O . GLN A 1 202 ? 4.607 10.741 62.035 1.00 35.41 202 GLN A O 1
ATOM 1624 N N . TYR A 1 203 ? 5.607 12.597 61.256 1.00 31.72 203 TYR A N 1
ATOM 1625 C CA . TYR A 1 203 ? 6.948 12.232 61.696 1.00 31.72 203 TYR A CA 1
ATOM 1626 C C . TYR A 1 203 ? 7.215 12.878 63.047 1.00 31.72 203 TYR A C 1
ATOM 1628 O O . TYR A 1 203 ? 7.202 14.105 63.184 1.00 31.72 203 TYR A O 1
ATOM 1636 N N . ASP A 1 204 ? 7.433 12.013 64.031 1.00 34.31 204 ASP A N 1
ATOM 1637 C CA . ASP A 1 204 ? 7.826 12.374 65.379 1.00 34.31 204 ASP A CA 1
ATOM 1638 C C . ASP A 1 204 ? 9.316 12.740 65.427 1.00 34.31 204 ASP A C 1
ATOM 1640 O O . ASP A 1 204 ? 10.149 12.238 64.667 1.00 34.31 204 ASP A O 1
ATOM 1644 N N . ARG A 1 205 ? 9.635 13.697 66.293 1.00 33.16 205 ARG A N 1
ATOM 1645 C CA . ARG A 1 205 ? 10.823 14.550 66.215 1.00 33.16 205 ARG A CA 1
ATOM 1646 C C . ARG A 1 205 ? 11.755 14.246 67.385 1.00 33.16 205 ARG A C 1
ATOM 1648 O O . ARG A 1 205 ? 11.514 14.749 68.478 1.00 33.16 205 ARG A O 1
ATOM 1655 N N . THR A 1 206 ? 12.880 13.557 67.174 1.00 36.03 206 THR A N 1
ATOM 1656 C CA . THR A 1 206 ? 13.945 13.466 68.200 1.00 36.03 206 THR A CA 1
ATOM 1657 C C . THR A 1 206 ? 15.383 13.494 67.647 1.00 36.03 206 THR A C 1
ATOM 1659 O O . THR A 1 206 ? 15.913 12.524 67.133 1.00 36.03 206 THR A O 1
ATOM 1662 N N . LYS A 1 207 ? 15.999 14.673 67.842 1.00 36.66 207 LYS A N 1
ATOM 1663 C CA . LYS A 1 207 ? 17.371 15.000 68.312 1.00 36.66 207 LYS A CA 1
ATOM 1664 C C . LYS A 1 207 ? 18.644 14.406 67.646 1.00 36.66 207 LYS A C 1
ATOM 1666 O O . LYS A 1 207 ? 19.032 13.283 67.915 1.00 36.66 207 LYS A O 1
ATOM 1671 N N . LYS A 1 208 ? 19.377 15.341 67.005 1.00 33.12 208 LYS A N 1
ATOM 1672 C CA . LYS A 1 208 ? 20.811 15.741 67.143 1.00 33.12 208 LYS A CA 1
ATOM 1673 C C . LYS A 1 208 ? 21.936 14.687 67.071 1.00 33.12 208 LYS A C 1
ATOM 1675 O O . LYS A 1 208 ? 22.120 13.952 68.031 1.00 33.12 208 LYS A O 1
ATOM 1680 N N . GLN A 1 209 ? 22.843 14.870 66.097 1.00 30.67 209 GLN A N 1
ATOM 1681 C CA . GLN A 1 209 ? 24.278 15.178 66.306 1.00 30.67 209 GLN A CA 1
ATOM 1682 C C . GLN A 1 209 ? 24.970 15.611 64.985 1.00 30.67 209 GLN A C 1
ATOM 1684 O O . GLN A 1 209 ? 24.683 15.075 63.922 1.00 30.67 209 GLN A O 1
ATOM 1689 N N . GLU A 1 210 ? 25.867 16.594 65.083 1.00 31.30 210 GLU A N 1
ATOM 1690 C CA . GLU A 1 210 ? 26.822 17.147 64.089 1.00 31.30 210 GLU A CA 1
ATOM 1691 C C . GLU A 1 210 ? 28.203 17.204 64.811 1.00 31.30 210 GLU A C 1
ATOM 1693 O O . GLU A 1 210 ? 28.163 17.130 66.048 1.00 31.30 210 GLU A O 1
ATOM 1698 N N . PRO A 1 211 ? 29.395 17.428 64.186 1.00 40.22 211 PRO A N 1
ATOM 1699 C CA . PRO A 1 211 ? 29.735 17.624 62.757 1.00 40.22 211 PRO A CA 1
ATOM 1700 C C . PRO A 1 211 ? 31.050 16.933 62.229 1.00 40.22 211 PRO A C 1
ATOM 1702 O O . PRO A 1 211 ? 31.909 16.562 63.017 1.00 40.22 211 PRO A O 1
ATOM 1705 N N . GLN A 1 212 ? 31.194 16.873 60.881 1.00 35.12 212 GLN A N 1
ATOM 1706 C CA . GLN A 1 212 ? 32.387 17.045 59.976 1.00 35.12 212 GLN A CA 1
ATOM 1707 C C . GLN A 1 212 ? 33.719 16.238 60.155 1.00 35.12 212 GLN A C 1
ATOM 1709 O O . GLN A 1 212 ? 34.026 15.863 61.280 1.00 35.12 212 GLN A O 1
ATOM 1714 N N . PRO A 1 213 ? 34.553 15.969 59.092 1.00 33.62 213 PRO A N 1
ATOM 1715 C CA . PRO A 1 213 ? 35.007 16.927 58.055 1.00 33.62 213 PRO A CA 1
ATOM 1716 C C . PRO A 1 213 ? 35.273 16.432 56.600 1.00 33.62 213 PRO A C 1
ATOM 1718 O O . PRO A 1 213 ? 35.098 15.277 56.229 1.00 33.62 213 PRO A O 1
ATOM 1721 N N . THR A 1 214 ? 35.677 17.423 55.797 1.00 29.11 214 THR A N 1
ATOM 1722 C CA . THR A 1 214 ? 35.942 17.585 54.353 1.00 29.11 214 THR A CA 1
ATOM 1723 C C . THR A 1 214 ? 37.057 16.733 53.714 1.00 29.11 214 THR A C 1
ATOM 1725 O O . THR A 1 214 ? 38.117 16.559 54.306 1.00 29.11 214 THR A O 1
ATOM 1728 N N . SER A 1 215 ? 36.871 16.401 52.422 1.00 28.56 215 SER A N 1
ATOM 1729 C CA . SER A 1 215 ? 37.813 16.576 51.281 1.00 28.56 215 SER A CA 1
ATOM 1730 C C . SER A 1 215 ? 37.981 15.337 50.389 1.00 28.56 215 SER A C 1
ATOM 1732 O O . SER A 1 215 ? 38.154 14.227 50.879 1.00 28.56 215 SER A O 1
ATOM 1734 N N . GLY A 1 216 ? 37.985 15.550 49.066 1.00 26.91 216 GLY A N 1
ATOM 1735 C CA . GLY A 1 216 ? 38.389 14.543 48.080 1.00 26.91 216 GLY A CA 1
ATOM 1736 C C . GLY A 1 216 ? 37.700 14.674 46.723 1.00 26.91 216 GLY A C 1
ATOM 1737 O O . GLY A 1 216 ? 36.817 13.889 46.398 1.00 26.91 216 GLY A O 1
ATOM 1738 N N . ALA A 1 217 ? 38.113 15.658 45.921 1.00 28.81 217 ALA A N 1
ATOM 1739 C CA . ALA A 1 217 ? 37.820 15.703 44.491 1.00 28.81 217 ALA A CA 1
ATOM 1740 C C . ALA A 1 217 ? 38.565 14.569 43.765 1.00 28.81 217 ALA A C 1
ATOM 1742 O O . ALA A 1 217 ? 39.765 14.401 43.976 1.00 28.81 217 ALA A O 1
ATOM 1743 N N . VAL A 1 218 ? 37.883 13.832 42.882 1.00 29.88 218 VAL A N 1
ATOM 1744 C CA . VAL A 1 218 ? 38.540 12.944 41.912 1.00 29.88 218 VAL A CA 1
ATOM 1745 C C . VAL A 1 218 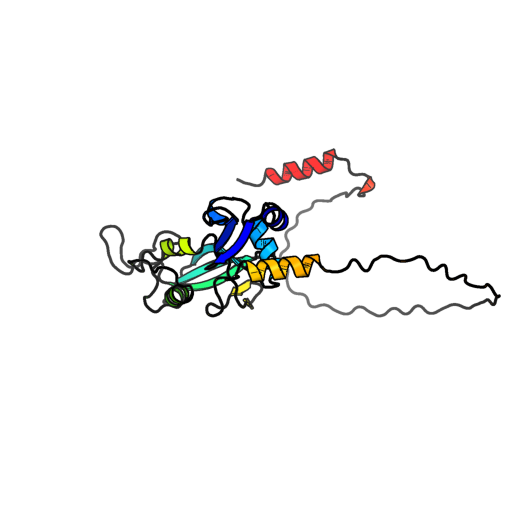? 37.932 13.152 40.529 1.00 29.88 218 VAL A C 1
ATOM 1747 O O . VAL A 1 218 ? 36.787 12.805 40.250 1.00 29.88 218 VAL A O 1
ATOM 1750 N N . THR A 1 219 ? 38.760 13.754 39.685 1.00 27.42 219 THR A N 1
ATOM 1751 C CA . THR A 1 219 ? 38.691 13.842 38.228 1.00 27.42 219 THR A CA 1
ATOM 1752 C C . THR A 1 219 ? 38.931 12.463 37.608 1.00 27.42 219 THR A C 1
ATOM 1754 O O . THR A 1 219 ? 39.842 11.760 38.041 1.00 27.42 219 THR A O 1
ATOM 1757 N N . TYR A 1 220 ? 38.206 12.114 36.542 1.00 33.00 220 TYR A N 1
ATOM 1758 C CA . TYR A 1 220 ? 38.604 11.038 35.626 1.00 33.00 220 TYR A CA 1
ATOM 1759 C C . TYR A 1 220 ? 38.626 11.529 34.169 1.00 33.00 220 TYR A C 1
ATOM 1761 O O . TYR A 1 220 ? 37.910 12.476 33.840 1.00 33.00 220 TYR A O 1
ATOM 1769 N N . PRO A 1 221 ? 39.498 10.949 33.323 1.00 31.86 221 PRO A N 1
ATOM 1770 C CA . PRO A 1 221 ? 40.169 11.672 32.252 1.00 31.86 221 PRO A CA 1
ATOM 1771 C C . PRO A 1 221 ? 39.565 11.466 30.858 1.00 31.86 221 PRO A C 1
ATOM 1773 O O . PRO A 1 221 ? 38.903 10.475 30.557 1.00 31.86 221 PRO A O 1
ATOM 1776 N N . GLU A 1 222 ? 39.895 12.429 30.007 1.00 28.86 222 GLU A N 1
ATOM 1777 C CA . GLU A 1 222 ? 39.768 12.466 28.553 1.00 28.86 222 GLU A CA 1
ATOM 1778 C C . GLU A 1 222 ? 40.857 11.613 27.868 1.00 28.86 222 GLU A C 1
ATOM 1780 O O . GLU A 1 222 ? 42.011 11.657 28.288 1.00 28.86 222 GLU A O 1
ATOM 1785 N N . GLN A 1 223 ? 40.498 10.875 26.807 1.00 30.52 223 GLN A N 1
ATOM 1786 C CA . GLN A 1 223 ? 41.342 10.370 25.698 1.00 30.52 223 GLN A CA 1
ATOM 1787 C C . GLN A 1 223 ? 40.416 9.593 24.727 1.00 30.52 223 GLN A C 1
ATOM 1789 O O . GLN A 1 223 ? 39.554 8.855 25.184 1.00 30.52 223 GLN A O 1
ATOM 1794 N N . SER A 1 224 ? 40.497 9.636 23.396 1.00 30.98 224 SER A N 1
ATOM 179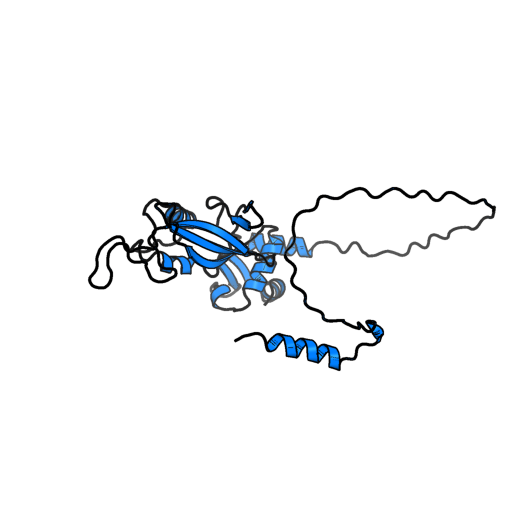5 C CA . SER A 1 224 ? 41.318 10.384 22.445 1.00 30.98 224 SER A CA 1
ATOM 1796 C C . SER A 1 224 ? 40.744 10.226 21.017 1.00 30.98 224 SER A C 1
ATOM 1798 O O . SER A 1 224 ? 39.941 9.344 20.719 1.00 30.98 224 SER A O 1
ATOM 1800 N N . MET A 1 225 ? 41.183 11.147 20.159 1.00 26.61 225 MET A N 1
ATOM 1801 C CA . MET A 1 225 ? 41.023 11.317 18.709 1.00 26.61 225 MET A CA 1
ATOM 1802 C C . MET A 1 225 ? 41.067 10.073 17.794 1.00 26.61 225 MET A C 1
ATOM 1804 O O . MET A 1 225 ? 41.963 9.251 17.928 1.00 26.61 225 MET A O 1
ATOM 1808 N N . TYR A 1 226 ? 40.317 10.144 16.678 1.00 29.91 226 TYR A N 1
ATOM 1809 C CA . TYR A 1 226 ? 40.873 9.954 15.322 1.00 29.91 226 TYR A CA 1
ATOM 1810 C C . TYR A 1 226 ? 40.309 11.006 14.345 1.00 29.91 226 TYR A C 1
ATOM 1812 O O . TYR A 1 226 ? 39.102 11.221 14.260 1.00 29.91 226 TYR A O 1
ATOM 1820 N N . LYS A 1 227 ? 41.217 11.689 13.632 1.00 30.62 227 LYS A N 1
ATOM 1821 C CA . LYS A 1 227 ? 40.978 12.689 12.573 1.00 30.62 227 LYS A CA 1
ATOM 1822 C C . LYS A 1 227 ? 40.953 12.014 11.196 1.00 30.62 227 LYS A C 1
ATOM 1824 O O . LYS A 1 227 ? 41.712 11.078 11.010 1.00 30.62 227 LYS A O 1
ATOM 1829 N N . HIS A 1 228 ? 40.173 12.562 10.257 1.00 28.67 228 HIS A N 1
ATOM 1830 C CA . HIS A 1 228 ? 40.428 12.787 8.809 1.00 28.67 228 HIS A CA 1
ATOM 1831 C C . HIS A 1 228 ? 39.071 13.178 8.173 1.00 28.67 228 HIS A C 1
ATOM 1833 O O . HIS A 1 228 ? 38.073 12.545 8.479 1.00 28.67 228 HIS A O 1
ATOM 1839 N N . GLY A 1 229 ? 38.877 14.177 7.313 1.00 27.70 229 GLY A N 1
ATOM 1840 C CA . GLY A 1 229 ? 39.724 15.166 6.657 1.00 27.70 229 GLY A CA 1
ATOM 1841 C C . GLY A 1 229 ? 38.832 16.326 6.170 1.00 27.70 229 GLY A C 1
ATOM 1842 O O . GLY A 1 229 ? 37.609 16.212 6.117 1.00 27.70 229 GLY A O 1
ATOM 1843 N N . ALA A 1 230 ? 39.458 17.466 5.904 1.00 27.61 230 ALA A N 1
ATOM 1844 C CA . ALA A 1 230 ? 38.830 18.772 5.753 1.00 27.61 230 ALA A CA 1
ATOM 1845 C C . ALA A 1 230 ? 38.162 19.015 4.387 1.00 27.61 230 ALA A C 1
ATOM 1847 O O . ALA A 1 230 ? 38.727 18.682 3.350 1.00 27.61 230 ALA A O 1
ATOM 1848 N N . LEU A 1 231 ? 37.042 19.745 4.404 1.00 31.33 231 LEU A N 1
ATOM 1849 C CA . LEU A 1 231 ? 36.709 20.761 3.404 1.00 31.33 231 LEU A CA 1
ATOM 1850 C C . LEU A 1 231 ? 36.252 22.011 4.167 1.00 31.33 231 LEU A C 1
ATOM 1852 O O . LEU A 1 231 ? 35.229 22.001 4.848 1.00 31.33 231 LEU A O 1
ATOM 1856 N N . GLN A 1 232 ? 37.067 23.064 4.111 1.00 30.66 232 GLN A N 1
ATOM 1857 C CA . GLN A 1 232 ? 36.740 24.381 4.646 1.00 30.66 232 GLN A CA 1
ATOM 1858 C C . GLN A 1 232 ? 35.692 25.044 3.747 1.00 30.66 232 GLN A C 1
ATOM 1860 O O . GLN A 1 232 ? 35.869 25.154 2.537 1.00 30.66 232 GLN A O 1
ATOM 1865 N N . THR A 1 233 ? 34.619 25.547 4.344 1.00 28.33 233 THR A N 1
ATOM 1866 C CA . THR A 1 233 ? 33.844 26.651 3.776 1.00 28.33 233 THR A CA 1
ATOM 1867 C C . THR A 1 233 ? 33.631 27.650 4.899 1.00 28.33 233 THR A C 1
ATOM 1869 O O . THR A 1 233 ? 32.964 27.369 5.890 1.00 28.33 233 THR A O 1
ATOM 1872 N N . THR A 1 234 ? 34.287 28.797 4.777 1.00 32.72 234 THR A N 1
ATOM 1873 C CA . THR A 1 234 ? 34.116 29.944 5.661 1.00 32.72 234 THR A CA 1
ATOM 1874 C C . THR A 1 234 ? 32.784 30.618 5.362 1.00 32.72 234 THR A C 1
ATOM 1876 O O . THR A 1 234 ? 32.592 31.139 4.266 1.00 32.72 234 THR A O 1
ATOM 1879 N N . CYS A 1 235 ? 31.899 30.691 6.352 1.0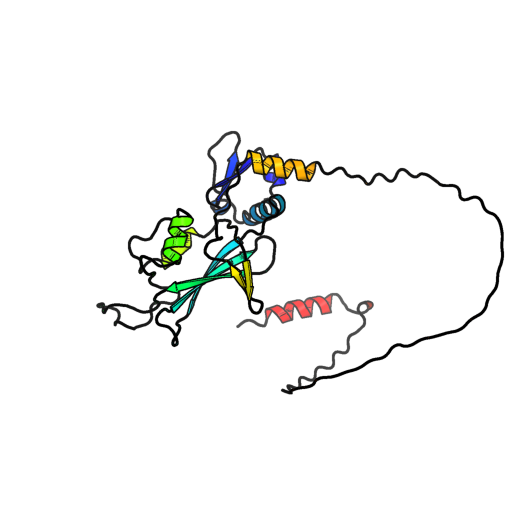0 25.55 235 CYS A N 1
ATOM 1880 C CA . CYS A 1 235 ? 30.885 31.737 6.421 1.00 25.55 235 CYS A CA 1
ATOM 1881 C C . CYS A 1 235 ? 30.963 32.398 7.803 1.00 25.55 235 CYS A C 1
ATOM 1883 O O . CYS A 1 235 ? 30.488 31.873 8.808 1.00 25.55 235 CYS A O 1
ATOM 1885 N N . ASN A 1 236 ? 31.621 33.558 7.841 1.00 36.31 236 ASN A N 1
ATOM 1886 C CA . ASN A 1 236 ? 31.539 34.492 8.953 1.00 36.31 236 ASN A CA 1
ATOM 1887 C C . ASN A 1 236 ? 30.105 35.016 9.043 1.00 36.31 236 ASN A C 1
ATOM 1889 O O . ASN A 1 236 ? 29.687 35.794 8.190 1.00 36.31 236 ASN A O 1
ATOM 1893 N N . GLN A 1 237 ? 29.390 34.649 10.101 1.00 37.66 237 GLN A N 1
ATOM 1894 C CA . GLN A 1 237 ? 28.349 35.495 10.673 1.00 37.66 237 GLN A CA 1
ATOM 1895 C C . GLN A 1 237 ? 28.488 35.430 12.191 1.00 37.66 237 GLN A C 1
ATOM 1897 O O . GLN A 1 237 ? 28.111 34.450 12.832 1.00 37.66 237 GLN A O 1
ATOM 1902 N N . GLN A 1 238 ? 29.081 36.477 12.761 1.00 35.25 238 GLN A N 1
ATOM 1903 C CA . GLN A 1 238 ? 29.026 36.725 14.194 1.00 35.25 238 GLN A CA 1
ATOM 1904 C C . GLN A 1 238 ? 27.555 36.931 14.573 1.00 35.25 238 GLN A C 1
ATOM 1906 O O . GLN A 1 238 ? 26.973 37.970 14.276 1.00 35.25 238 GLN A O 1
ATOM 1911 N N . ARG A 1 239 ? 26.939 35.932 15.211 1.00 39.84 239 ARG A N 1
ATOM 1912 C CA . ARG A 1 239 ? 25.697 36.142 15.954 1.00 39.84 239 ARG A CA 1
ATOM 1913 C C . ARG A 1 239 ? 26.072 36.688 17.321 1.00 39.84 239 ARG A C 1
ATOM 1915 O O . ARG A 1 239 ? 26.596 35.956 18.155 1.00 39.84 239 ARG A O 1
ATOM 1922 N N . VAL A 1 240 ? 25.776 37.960 17.555 1.00 45.28 240 VAL A N 1
ATOM 1923 C CA . VAL A 1 240 ? 25.538 38.423 18.921 1.00 45.28 240 VAL A CA 1
ATOM 1924 C C . VAL A 1 240 ? 24.162 37.881 19.292 1.00 45.28 240 VAL A C 1
ATOM 1926 O O . VAL A 1 240 ? 23.145 38.384 18.825 1.00 45.28 240 VAL A O 1
ATOM 1929 N N . THR A 1 241 ? 24.120 36.778 20.033 1.00 44.44 241 THR A N 1
ATOM 1930 C CA . THR A 1 241 ? 22.873 36.273 20.608 1.00 44.44 241 THR A CA 1
ATOM 1931 C C . THR A 1 241 ? 22.619 37.014 21.911 1.00 44.44 241 THR A C 1
ATOM 1933 O O . THR A 1 241 ? 23.290 36.748 22.909 1.00 44.44 241 THR A O 1
ATOM 1936 N N . SER A 1 242 ? 21.657 37.932 21.907 1.00 54.28 242 SER A N 1
ATOM 1937 C CA . SER A 1 242 ? 21.007 38.388 23.137 1.00 54.28 242 SER A CA 1
ATOM 1938 C C . SER A 1 242 ? 20.428 37.175 23.871 1.00 54.28 242 SER A C 1
ATOM 1940 O O . SER A 1 242 ? 20.008 36.200 23.238 1.00 54.28 242 SER A O 1
ATOM 1942 N N . THR A 1 243 ? 20.427 37.200 25.202 1.00 58.59 243 THR A N 1
ATOM 1943 C CA . THR A 1 243 ? 19.838 36.123 26.004 1.00 58.59 243 THR A CA 1
ATOM 1944 C C . THR A 1 243 ? 18.334 35.989 25.711 1.00 58.59 243 THR A C 1
ATOM 1946 O O . THR A 1 243 ? 17.695 36.978 25.342 1.00 58.59 243 THR A O 1
ATOM 1949 N N . PRO A 1 244 ? 17.736 34.791 25.877 1.00 56.25 244 PRO A N 1
ATOM 1950 C CA . PRO A 1 244 ? 16.332 34.530 25.525 1.00 56.25 244 PRO A CA 1
ATOM 1951 C C . PRO A 1 244 ? 15.317 35.489 26.169 1.00 56.25 244 PRO A C 1
ATOM 1953 O O . PRO A 1 244 ? 14.229 35.689 25.644 1.00 56.25 244 PRO A O 1
ATOM 1956 N N . GLU A 1 245 ? 15.685 36.102 27.292 1.00 56.59 245 GLU A N 1
ATOM 1957 C CA . GLU A 1 245 ? 14.862 37.048 28.051 1.00 56.59 245 GLU A CA 1
ATOM 1958 C C . GLU A 1 245 ? 14.795 38.452 27.421 1.00 56.59 245 GLU A C 1
ATOM 1960 O O . GLU A 1 245 ? 13.956 39.258 27.811 1.00 56.59 245 GLU A O 1
ATOM 1965 N N . GLN A 1 246 ? 15.660 38.757 26.447 1.00 57.09 246 GLN A N 1
ATOM 1966 C CA . GLN A 1 246 ? 15.795 40.089 25.840 1.00 57.09 246 GLN A CA 1
ATOM 1967 C C . GLN A 1 246 ? 15.295 40.172 24.390 1.00 57.09 246 GLN A C 1
ATOM 1969 O O . GLN A 1 246 ? 15.391 41.233 23.777 1.00 57.09 246 GLN A O 1
ATOM 1974 N N . GLN A 1 247 ? 14.763 39.084 23.827 1.00 58.75 247 GLN A N 1
ATOM 1975 C CA . GLN A 1 247 ? 14.274 39.081 22.446 1.00 58.75 247 GLN A CA 1
ATOM 1976 C C . GLN A 1 247 ? 12.862 39.659 22.343 1.00 58.75 247 GLN A C 1
ATOM 1978 O O . GLN A 1 247 ? 11.959 39.295 23.099 1.00 58.75 247 GLN A O 1
ATOM 1983 N N . SER A 1 248 ? 12.650 40.545 21.370 1.00 67.31 248 SER A N 1
ATOM 1984 C CA . SER A 1 248 ? 11.334 41.150 21.139 1.00 67.31 248 SER A CA 1
ATOM 1985 C C . SER A 1 248 ? 10.472 40.286 20.209 1.00 67.31 248 SER A C 1
ATOM 1987 O O . SER A 1 248 ? 10.977 39.637 19.297 1.00 67.31 248 SER A O 1
ATOM 1989 N N . VAL A 1 249 ? 9.142 40.325 20.369 1.00 65.00 249 VAL A N 1
ATOM 1990 C CA . VAL A 1 249 ? 8.182 39.605 19.493 1.00 65.00 249 VAL A CA 1
ATOM 1991 C C . VAL A 1 249 ? 8.36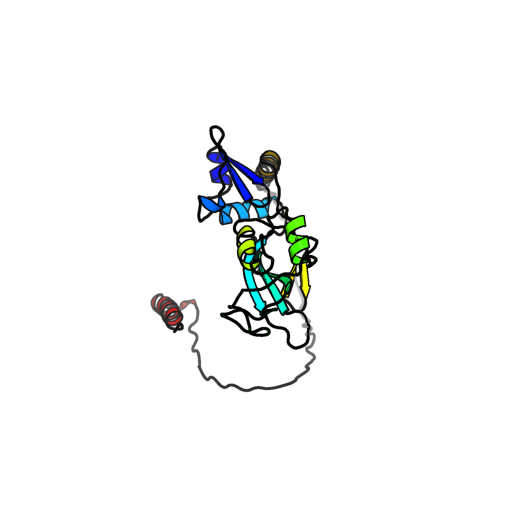5 39.959 18.007 1.00 65.00 249 VAL A C 1
ATOM 1993 O O . VAL A 1 249 ? 8.089 39.145 17.128 1.00 65.00 249 VAL A O 1
ATOM 1996 N N . LYS A 1 250 ? 8.875 41.160 17.715 1.00 61.59 250 LYS A N 1
ATOM 1997 C CA . LYS A 1 250 ? 9.169 41.610 16.353 1.00 61.59 250 LYS A CA 1
ATOM 1998 C C . LYS A 1 250 ? 10.324 40.826 15.713 1.00 61.59 250 LYS A C 1
ATOM 2000 O O . LYS A 1 250 ? 10.210 40.459 14.549 1.00 61.59 250 LYS A O 1
ATOM 2005 N N . GLU A 1 251 ? 11.372 40.496 16.470 1.00 60.44 251 GLU A N 1
ATOM 2006 C CA . GLU A 1 251 ? 12.500 39.686 15.970 1.00 60.44 251 GLU A CA 1
ATOM 2007 C C . GLU A 1 251 ? 12.064 38.259 15.608 1.00 60.44 251 GLU A C 1
ATOM 2009 O O . GLU A 1 251 ? 12.516 37.703 14.610 1.00 60.44 251 GLU A O 1
ATOM 2014 N N . TRP A 1 252 ? 11.114 37.693 16.356 1.00 64.81 252 TRP A N 1
ATOM 2015 C CA . TRP A 1 252 ? 10.557 36.365 16.075 1.00 64.81 252 TRP A CA 1
ATOM 2016 C C . TRP A 1 252 ? 9.766 36.307 14.763 1.00 64.81 252 TRP A C 1
ATOM 2018 O O . TRP A 1 252 ? 9.794 35.299 14.055 1.00 64.81 252 TRP A O 1
ATOM 2028 N N . LEU A 1 253 ? 9.061 37.386 14.422 1.00 60.16 253 LEU A N 1
ATOM 2029 C CA . LEU A 1 253 ? 8.272 37.466 13.191 1.00 60.16 253 LEU A CA 1
ATOM 2030 C C . LEU A 1 253 ? 9.150 37.703 11.951 1.00 60.16 253 LEU A C 1
ATOM 2032 O O . LEU A 1 253 ? 8.819 37.238 10.857 1.00 60.16 253 LEU A O 1
ATOM 2036 N N . GLU A 1 254 ? 10.292 38.370 12.112 1.00 67.44 254 GLU A N 1
ATOM 2037 C CA . GLU A 1 254 ? 11.250 38.586 11.022 1.00 67.44 254 GLU A CA 1
ATOM 2038 C C . GLU A 1 254 ? 11.941 37.283 10.586 1.00 67.44 254 GLU A C 1
ATOM 2040 O O . GLU A 1 254 ? 12.119 37.058 9.388 1.00 67.44 254 GLU A O 1
ATOM 2045 N N . ASP A 1 255 ? 12.248 36.369 11.510 1.00 60.78 255 ASP A N 1
ATOM 2046 C CA . ASP A 1 255 ? 12.812 35.059 11.151 1.00 60.78 255 ASP A CA 1
ATOM 2047 C C . ASP A 1 255 ? 11.805 34.154 10.420 1.00 60.78 255 ASP A C 1
ATOM 2049 O O . ASP A 1 255 ? 12.187 33.414 9.510 1.00 60.78 255 ASP A O 1
ATOM 2053 N N . TYR A 1 256 ? 10.510 34.263 10.736 1.00 60.22 256 TYR A N 1
ATOM 2054 C CA . TYR A 1 256 ? 9.459 33.522 10.028 1.00 60.22 256 TYR A CA 1
ATOM 2055 C C . TYR A 1 256 ? 9.260 34.022 8.591 1.00 60.22 256 TYR A C 1
ATOM 2057 O O . TYR A 1 256 ? 9.115 33.228 7.665 1.00 60.22 256 TYR A O 1
ATOM 2065 N N . THR A 1 257 ? 9.301 35.339 8.388 1.00 58.34 257 THR A N 1
ATOM 2066 C CA . THR A 1 257 ? 9.125 35.947 7.056 1.00 58.34 257 THR A CA 1
ATOM 2067 C C . THR A 1 257 ? 10.340 35.762 6.147 1.00 58.34 257 THR A C 1
ATOM 2069 O O . THR A 1 257 ? 10.186 35.675 4.929 1.00 58.34 257 THR A O 1
ATOM 2072 N N . ARG A 1 258 ? 11.547 35.629 6.715 1.00 63.09 258 ARG A N 1
ATOM 2073 C CA . ARG A 1 258 ? 12.780 35.355 5.960 1.00 63.09 258 ARG A CA 1
ATOM 2074 C C . ARG A 1 258 ? 12.862 33.901 5.464 1.00 63.09 258 ARG A C 1
ATOM 2076 O O . ARG A 1 258 ? 13.492 33.652 4.438 1.00 63.09 258 ARG A O 1
ATOM 2083 N N . ALA A 1 259 ? 12.203 32.958 6.142 1.00 55.88 259 ALA A N 1
ATOM 2084 C CA . ALA A 1 259 ? 12.143 31.552 5.730 1.00 55.88 259 ALA A CA 1
ATOM 2085 C C . ALA A 1 259 ? 11.240 31.312 4.500 1.00 55.88 259 ALA A C 1
ATOM 2087 O O . ALA A 1 259 ? 11.537 30.431 3.694 1.00 55.88 259 ALA A O 1
ATOM 2088 N N . ASP A 1 260 ? 10.200 32.130 4.304 1.00 51.84 260 ASP A N 1
ATOM 2089 C CA . ASP A 1 260 ? 9.259 32.014 3.175 1.00 51.84 260 ASP A CA 1
ATOM 2090 C C . ASP A 1 260 ? 9.801 32.575 1.843 1.00 51.84 260 ASP A C 1
ATOM 2092 O O . ASP A 1 260 ? 9.210 32.355 0.786 1.00 51.84 260 ASP A O 1
ATOM 2096 N N . GLN A 1 261 ? 10.943 33.272 1.852 1.00 49.06 261 GLN A N 1
ATOM 2097 C CA . GLN A 1 261 ? 11.542 33.864 0.643 1.00 49.06 261 GLN A CA 1
ATOM 2098 C C . GLN A 1 261 ? 12.593 32.978 -0.046 1.00 49.06 261 GLN A C 1
ATOM 2100 O O . GLN A 1 261 ? 13.157 33.376 -1.064 1.00 49.06 261 GLN A O 1
ATOM 2105 N N . ILE A 1 262 ? 12.837 31.758 0.446 1.00 50.00 262 ILE A N 1
ATOM 2106 C CA . ILE A 1 262 ? 13.774 30.803 -0.169 1.00 50.00 262 ILE A CA 1
ATOM 2107 C C . ILE A 1 262 ? 12.985 29.701 -0.888 1.00 50.00 262 ILE A C 1
ATOM 2109 O O . ILE A 1 262 ? 13.083 28.525 -0.558 1.00 50.00 262 ILE A O 1
ATOM 2113 N N . THR A 1 263 ? 12.170 30.074 -1.878 1.00 44.28 263 THR A N 1
ATOM 2114 C CA . THR A 1 263 ? 11.757 29.129 -2.931 1.00 44.28 263 THR A CA 1
ATOM 2115 C C . THR A 1 263 ? 11.397 29.865 -4.222 1.00 44.28 263 THR A C 1
ATOM 2117 O O . THR A 1 263 ? 10.275 30.338 -4.364 1.00 44.28 263 THR A O 1
ATOM 2120 N N . TYR A 1 264 ? 12.349 29.937 -5.156 1.00 41.19 264 TYR A N 1
ATOM 2121 C CA . TYR A 1 264 ? 12.147 29.879 -6.610 1.00 41.19 264 TYR A CA 1
ATOM 2122 C C . TYR A 1 264 ? 13.401 29.281 -7.249 1.00 41.19 264 TYR A C 1
ATOM 2124 O O . TYR A 1 264 ? 14.512 29.708 -6.862 1.00 41.19 264 TYR A O 1
#

Foldseek 3Di:
DEPVVLVVQQWFWWADLQFIWTHHPPDDIDTCVVVPVCVLNHVLVLCVLVVAWKWAWDAKFWAQDPPDPFTKIKTWIQTSPDRDIAIEIWTWAQFACDDDPVDHGRHGHDTLFTFDDCPTLVVVLCVQSVFDQDPGRSCRSVSVVVRHNGMWGFDWDDDPNHTYTDSVRIYTDGGDSVRSVVSVVVVVPPDPPPPPPDDPDDDDDDDDDDDDDDDDDDDDDDDDDDDDDDDDDDDDDDDPDDPPVPDDPVVVVVVVVVVVPPDD

Organism: Saccharophagus degradans (strain 2-40 / ATCC 43961 / DSM 17024) (NCBI:txid203122)

pLDDT: mean 78.94, std 24.51, range [25.55, 98.31]

Secondary structure (DSSP, 8-state):
--HHHHHHTT-EEEEETTEEEEE-SSS--EEHHHH-TTHHHHHHHHHHHHTS-EEEEEEEEEE--TTSSSEEEEEEEEESSSS-EEEEEEEEB-B-SS--SS--TTPBPSTT--B--TTSHHHHHHHHTTPPPPSSGGGHHHHGGGGTT-EEE--EEEETTEEEE-TTT-EE--B-HHHHHHHHHHHHT------------------------------------------------------GGG--HHHHHHHHHHHTT---